Protein AF-A0A7M5XHJ9-F1 (afdb_monomer)

Nearest PDB structures (foldseek):
  8tvd-assembly1_C  TM=7.603E-01  e=2.828E+00  Borreliella burgdorferi B31
  4xh5-assembly1_A-2  TM=5.092E-01  e=8.660E-01  Salmonella enterica subsp. enterica serovar Typhimurium str. LT2
  4v6g-assembly1_BQ  TM=5.232E-01  e=3.001E+00  Thermus thermophilus HB8
  7azo-assembly1_L18A  TM=5.087E-01  e=6.476E+00  Thermus thermophilus HB8
  5nxh-assembly1_C  TM=1.723E-01  e=9.188E-01  Tequatrovirus T4

Radius of gyration: 25.23 Å; Cα contacts (8 Å, |Δi|>4): 234; chains: 1; bounding box: 56×60×57 Å

pLDDT: mean 70.82, std 18.82, range [30.27, 93.88]

Solvent-accessible surface area (backbone atoms only — not comparable to full-atom values): 14117 Å² total; per-residue (Å²): 133,86,64,73,39,32,60,47,71,91,51,86,55,37,67,86,51,88,83,60,53,73,41,64,56,60,55,84,93,41,56,66,48,29,49,57,37,46,55,52,51,45,61,92,51,84,85,45,73,72,54,49,54,25,56,77,70,51,69,37,29,41,41,48,80,20,42,57,74,88,41,38,46,81,51,100,88,49,69,44,72,39,87,77,54,52,65,72,39,88,62,70,78,79,81,79,66,76,87,67,80,78,77,92,70,78,91,70,89,78,78,90,82,84,88,86,81,96,68,90,76,76,80,76,82,74,80,76,82,71,48,54,69,56,45,51,60,53,48,68,72,59,60,57,94,61,50,48,77,48,82,51,101,62,34,38,38,42,35,32,47,39,89,88,75,74,40,68,41,36,36,41,37,34,35,69,82,66,51,75,45,79,46,78,47,92,69,90,57,96,57,96,60,80,71,91,81,61,56,66,71,57,44,69,70,41,49,88,81,53,69,60,54,86,74,87,82,130

Structure (mmCIF, N/CA/C/O backbone):
data_AF-A0A7M5XHJ9-F1
#
_entry.id   AF-A0A7M5XHJ9-F1
#
loop_
_atom_site.group_PDB
_atom_site.id
_atom_site.type_symbol
_atom_site.label_atom_id
_atom_site.label_alt_id
_atom_site.label_comp_id
_atom_site.label_asym_id
_atom_site.label_entity_id
_atom_site.label_seq_id
_atom_site.pdbx_PDB_ins_code
_atom_site.Cartn_x
_atom_site.Cartn_y
_atom_site.Cartn_z
_atom_site.occupancy
_atom_site.B_iso_or_equiv
_atom_site.auth_seq_id
_atom_site.auth_comp_id
_atom_site.auth_asym_id
_atom_site.auth_atom_id
_atom_site.pdbx_PDB_model_num
ATOM 1 N N . MET A 1 1 ? 10.692 -1.955 11.919 1.00 37.06 1 MET A N 1
ATOM 2 C CA . MET A 1 1 ? 11.524 -2.272 10.734 1.00 37.06 1 MET A CA 1
ATOM 3 C C . MET A 1 1 ? 10.609 -2.402 9.525 1.00 37.06 1 MET A C 1
ATOM 5 O O . MET A 1 1 ? 9.779 -3.304 9.554 1.00 37.06 1 MET A O 1
ATOM 9 N N . PRO A 1 2 ? 10.650 -1.526 8.505 1.00 48.50 2 PRO A N 1
ATOM 10 C CA . PRO A 1 2 ? 9.813 -1.752 7.341 1.00 48.50 2 PRO A CA 1
ATOM 11 C C . PRO A 1 2 ? 10.515 -2.808 6.487 1.00 48.50 2 PRO A C 1
ATOM 13 O O . PRO A 1 2 ? 11.644 -2.601 6.043 1.00 48.50 2 PRO A O 1
ATOM 16 N N . GLY A 1 3 ? 9.866 -3.958 6.314 1.00 54.81 3 GLY A N 1
ATOM 17 C CA . GLY A 1 3 ? 10.292 -4.957 5.342 1.00 54.81 3 GLY A CA 1
ATOM 18 C C . GLY A 1 3 ? 10.338 -4.378 3.924 1.00 54.81 3 GLY A C 1
ATOM 19 O O . GLY A 1 3 ? 10.065 -3.199 3.685 1.00 54.81 3 GLY A O 1
ATOM 20 N N . GLU A 1 4 ? 10.704 -5.211 2.957 1.00 73.94 4 GLU A N 1
ATOM 21 C CA . GLU A 1 4 ? 10.653 -4.823 1.549 1.00 73.94 4 GLU A CA 1
ATOM 22 C C . GLU A 1 4 ? 9.194 -4.560 1.136 1.00 73.94 4 GLU A C 1
ATOM 24 O O . GLU A 1 4 ? 8.413 -5.478 0.887 1.00 73.94 4 GLU A 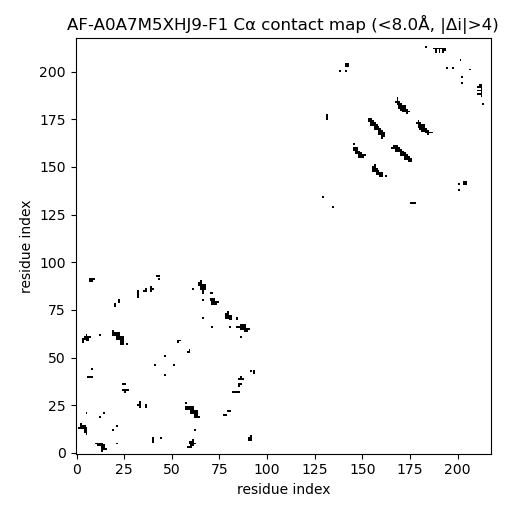O 1
ATOM 29 N N . ASN A 1 5 ? 8.806 -3.286 1.151 1.00 87.25 5 ASN A N 1
ATOM 30 C CA . ASN A 1 5 ? 7.460 -2.828 0.830 1.00 87.25 5 ASN A CA 1
ATOM 31 C C . ASN A 1 5 ? 7.311 -2.563 -0.669 1.00 87.25 5 ASN A C 1
ATOM 33 O O . ASN A 1 5 ? 8.296 -2.322 -1.373 1.00 87.25 5 ASN A O 1
ATOM 37 N N . CYS A 1 6 ? 6.062 -2.539 -1.135 1.00 90.06 6 CYS A N 1
ATOM 38 C CA . CYS A 1 6 ? 5.736 -2.050 -2.466 1.00 90.06 6 CYS A CA 1
ATOM 39 C C . CYS A 1 6 ? 6.258 -0.613 -2.649 1.00 90.06 6 CYS A C 1
ATOM 41 O O . CYS A 1 6 ? 6.076 0.253 -1.795 1.00 90.06 6 CYS A O 1
ATOM 43 N N . ALA A 1 7 ? 6.910 -0.360 -3.779 1.00 89.44 7 ALA A N 1
ATOM 44 C CA . ALA A 1 7 ? 7.551 0.905 -4.089 1.00 89.44 7 ALA A CA 1
ATOM 45 C C . ALA A 1 7 ? 6.572 1.972 -4.592 1.00 89.44 7 ALA A C 1
ATOM 47 O O . ALA A 1 7 ? 6.955 3.141 -4.615 1.00 89.44 7 ALA A O 1
ATOM 48 N N . ILE A 1 8 ? 5.341 1.605 -4.965 1.00 88.38 8 ILE A N 1
ATOM 49 C CA . ILE A 1 8 ? 4.306 2.554 -5.391 1.00 88.38 8 ILE A CA 1
ATOM 50 C C . ILE A 1 8 ? 3.882 3.426 -4.206 1.00 88.38 8 ILE A C 1
ATOM 52 O O . ILE A 1 8 ? 3.555 2.926 -3.129 1.00 88.38 8 ILE A O 1
ATOM 56 N N . VAL A 1 9 ? 3.897 4.746 -4.403 1.00 83.88 9 VAL A N 1
ATOM 57 C CA . VAL A 1 9 ? 3.510 5.719 -3.372 1.00 83.88 9 VAL A CA 1
ATOM 58 C C . VAL A 1 9 ? 2.059 5.476 -2.947 1.00 83.88 9 VAL A C 1
ATOM 60 O O . VAL A 1 9 ? 1.177 5.318 -3.786 1.00 83.88 9 VAL A O 1
ATOM 63 N N . GLY A 1 10 ? 1.818 5.426 -1.635 1.00 83.56 10 GLY A N 1
ATOM 64 C CA . GLY A 1 10 ? 0.494 5.157 -1.065 1.00 83.56 10 GLY A CA 1
ATOM 65 C C . GLY A 1 10 ? 0.093 3.677 -1.030 1.00 83.56 10 GLY A C 1
ATOM 66 O O . GLY A 1 10 ? -0.974 3.353 -0.512 1.00 83.56 10 GLY A O 1
ATOM 67 N N . CYS A 1 11 ? 0.930 2.759 -1.526 1.00 86.62 11 CYS A N 1
ATOM 68 C CA . CYS A 1 11 ? 0.672 1.328 -1.406 1.00 86.62 11 CYS A CA 1
ATOM 69 C C . CYS A 1 11 ? 1.157 0.790 -0.049 1.00 86.62 11 CYS A C 1
ATOM 71 O O . CYS A 1 11 ? 2.338 0.864 0.278 1.00 86.62 11 CYS A O 1
ATOM 73 N N . GLY A 1 12 ? 0.238 0.223 0.739 1.00 84.75 12 GLY A N 1
ATOM 74 C CA . GLY A 1 12 ? 0.517 -0.337 2.070 1.00 84.75 12 GLY A CA 1
ATOM 75 C C . GLY A 1 12 ? 0.962 -1.804 2.085 1.00 84.75 12 GLY A C 1
ATOM 76 O O . GLY A 1 12 ? 1.056 -2.392 3.160 1.00 84.75 12 GLY A O 1
ATOM 77 N N . ILE A 1 13 ? 1.191 -2.416 0.918 1.00 87.25 13 ILE A N 1
ATOM 78 C CA . ILE A 1 13 ? 1.546 -3.837 0.827 1.00 87.25 13 ILE A CA 1
ATOM 79 C C . ILE A 1 13 ? 3.018 -4.029 1.191 1.00 87.25 13 ILE A C 1
ATOM 81 O O . ILE A 1 13 ? 3.912 -3.406 0.609 1.00 87.25 13 ILE A O 1
ATOM 85 N N . CYS A 1 14 ? 3.262 -4.933 2.136 1.00 83.88 14 CYS A N 1
ATOM 86 C CA . CYS A 1 14 ? 4.589 -5.333 2.581 1.00 83.88 14 CYS A CA 1
ATOM 87 C C . CYS A 1 14 ? 4.814 -6.833 2.384 1.00 83.88 14 CYS A C 1
ATOM 89 O O . CYS A 1 14 ? 3.863 -7.612 2.339 1.00 83.88 14 CYS A O 1
ATOM 91 N N . ARG A 1 15 ? 6.083 -7.251 2.318 1.00 76.56 15 ARG A N 1
ATOM 92 C CA . ARG A 1 15 ? 6.472 -8.660 2.132 1.00 76.56 15 ARG A CA 1
ATOM 93 C C . ARG A 1 15 ? 5.930 -9.620 3.193 1.00 76.56 15 ARG A C 1
ATOM 95 O O . ARG A 1 15 ? 5.766 -10.796 2.903 1.00 76.56 15 ARG A O 1
ATOM 102 N N . ASN A 1 16 ? 5.611 -9.120 4.387 1.00 71.56 16 ASN A N 1
ATOM 103 C CA . ASN A 1 16 ? 5.080 -9.933 5.485 1.00 71.56 16 ASN A CA 1
ATOM 104 C C . ASN A 1 16 ? 3.571 -10.206 5.350 1.00 71.56 16 ASN A C 1
ATOM 106 O O . ASN A 1 16 ? 3.035 -11.074 6.034 1.00 71.56 16 ASN A O 1
ATOM 110 N N . GLN A 1 17 ? 2.866 -9.471 4.486 1.00 66.94 17 GLN A N 1
ATOM 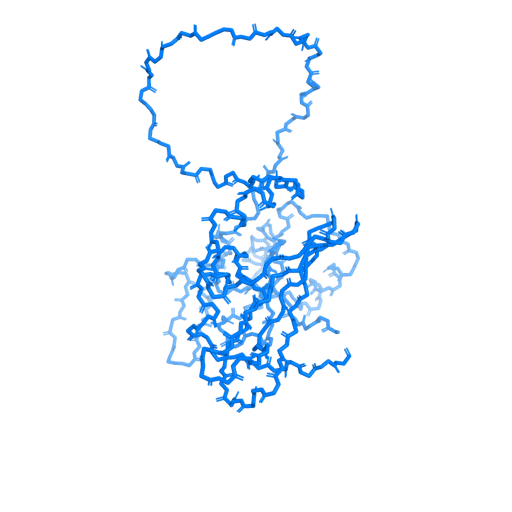111 C 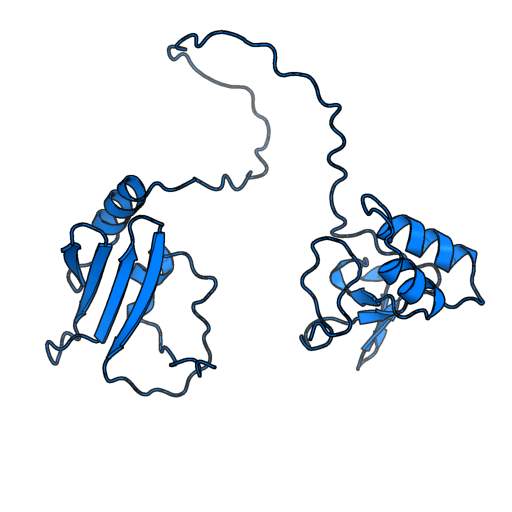CA . GLN A 1 17 ? 1.465 -9.734 4.182 1.00 66.94 17 GLN A CA 1
ATOM 112 C C . GLN A 1 17 ? 1.409 -10.790 3.069 1.00 66.94 17 GLN A C 1
ATOM 114 O O . GLN A 1 17 ? 1.462 -10.446 1.891 1.00 66.94 17 GLN A O 1
ATOM 119 N N . ASN A 1 18 ? 1.278 -12.073 3.440 1.00 64.44 18 ASN A N 1
ATOM 120 C CA . ASN A 1 18 ? 1.247 -13.264 2.558 1.00 64.44 18 ASN A CA 1
ATOM 121 C C . ASN A 1 18 ? 0.101 -13.306 1.514 1.00 64.44 18 ASN A C 1
ATOM 123 O O . ASN A 1 18 ? -0.252 -14.371 1.016 1.00 64.44 18 ASN A O 1
ATOM 127 N N . LYS A 1 19 ? -0.526 -12.173 1.187 1.00 79.88 19 LYS A N 1
ATOM 128 C CA . LYS A 1 19 ? -1.696 -12.099 0.304 1.00 79.88 19 LYS A CA 1
ATOM 129 C C . LYS A 1 19 ? -1.356 -11.754 -1.147 1.00 79.88 19 LYS A C 1
ATOM 131 O O . LYS A 1 19 ? -2.120 -12.121 -2.031 1.00 79.88 19 LYS A O 1
ATOM 136 N N . TYR A 1 20 ? -0.257 -11.045 -1.399 1.00 86.56 20 TYR A N 1
ATOM 137 C CA . TYR A 1 20 ? 0.074 -10.546 -2.737 1.00 86.56 20 TYR A CA 1
ATOM 138 C C . TYR A 1 20 ? 1.510 -10.880 -3.120 1.00 86.56 20 TYR A C 1
ATOM 140 O O . TYR A 1 20 ? 2.421 -10.757 -2.298 1.00 86.56 20 TYR A O 1
ATOM 148 N N . GLY A 1 21 ? 1.721 -11.231 -4.390 1.00 88.56 21 GLY A N 1
ATOM 149 C CA . GLY A 1 21 ? 3.068 -11.341 -4.943 1.00 88.56 21 GLY A CA 1
ATOM 150 C C . GLY A 1 21 ? 3.779 -9.986 -4.938 1.00 88.56 21 GLY A C 1
ATOM 151 O O . GLY A 1 21 ? 3.177 -8.967 -5.276 1.00 88.56 21 GLY A O 1
ATOM 152 N N . LEU A 1 22 ? 5.058 -9.966 -4.557 1.00 91.19 22 LEU A N 1
ATOM 153 C CA . LEU A 1 22 ? 5.951 -8.815 -4.707 1.00 91.19 22 LEU A CA 1
ATOM 154 C C . LEU A 1 22 ? 6.986 -9.129 -5.779 1.00 91.19 22 LEU A C 1
ATOM 156 O O . LEU A 1 22 ? 7.745 -10.091 -5.668 1.00 91.19 22 LEU A O 1
ATOM 160 N N . PHE A 1 23 ? 7.014 -8.299 -6.812 1.00 91.69 23 PHE A N 1
ATOM 161 C CA . PHE A 1 23 ? 7.855 -8.482 -7.982 1.00 91.69 23 PHE A CA 1
ATOM 162 C C . PHE A 1 23 ? 8.997 -7.482 -7.965 1.00 91.69 23 PHE A C 1
ATOM 164 O O . PHE A 1 23 ? 8.795 -6.292 -7.723 1.00 91.69 23 PHE A O 1
ATOM 171 N N . LYS A 1 24 ? 10.209 -7.981 -8.186 1.00 92.31 24 LYS A N 1
ATOM 172 C CA . LYS A 1 24 ? 11.419 -7.164 -8.216 1.00 92.31 24 LYS A CA 1
ATOM 173 C C . LYS A 1 24 ? 11.441 -6.322 -9.492 1.00 92.31 24 LYS A C 1
ATOM 175 O O . LYS A 1 24 ? 10.900 -6.733 -10.515 1.00 92.31 24 LYS A O 1
ATOM 180 N N . ILE A 1 25 ? 12.105 -5.174 -9.431 1.00 92.69 25 ILE A N 1
ATOM 181 C CA . ILE A 1 25 ? 12.442 -4.366 -10.606 1.00 92.69 25 ILE A CA 1
ATOM 182 C C . ILE A 1 25 ? 13.075 -5.226 -11.720 1.00 92.69 25 ILE A C 1
ATOM 184 O O . ILE A 1 25 ? 13.886 -6.105 -11.398 1.00 92.69 25 ILE A O 1
ATOM 188 N N . PRO A 1 26 ? 12.751 -4.971 -13.006 1.00 93.88 26 PRO A N 1
ATOM 189 C CA . PRO A 1 26 ? 13.336 -5.699 -14.124 1.00 93.88 26 PRO A CA 1
ATOM 190 C C . PRO A 1 26 ? 14.874 -5.722 -14.105 1.00 93.88 26 PRO A C 1
ATOM 192 O O . PRO A 1 26 ? 15.513 -4.777 -13.609 1.00 93.88 26 PRO A O 1
ATOM 195 N N . PRO A 1 27 ? 15.487 -6.802 -14.624 1.00 91.19 27 PRO A N 1
ATOM 196 C CA . PRO A 1 27 ? 16.931 -6.986 -14.591 1.00 91.19 27 PRO A CA 1
ATOM 197 C C . PRO A 1 27 ?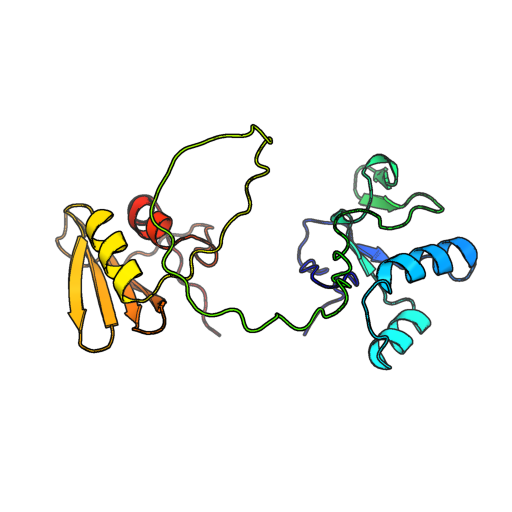 17.655 -5.930 -15.433 1.00 91.19 27 PRO A C 1
ATOM 199 O O . PRO A 1 27 ? 17.105 -5.378 -16.383 1.00 91.19 27 PRO A O 1
ATOM 202 N N . LEU A 1 28 ? 18.926 -5.680 -15.109 1.00 90.19 28 LEU A N 1
ATOM 203 C CA . LEU A 1 28 ? 19.778 -4.743 -15.854 1.00 90.19 28 LEU A CA 1
ATOM 204 C C . LEU A 1 28 ? 20.023 -5.177 -17.310 1.00 90.19 28 LEU A C 1
ATOM 206 O O . LEU A 1 28 ? 20.322 -4.335 -18.147 1.00 90.19 28 LEU A O 1
ATOM 210 N N . THR A 1 29 ? 19.849 -6.464 -17.621 1.00 92.25 29 THR A N 1
ATOM 211 C CA . THR A 1 29 ? 19.965 -7.014 -18.981 1.00 92.25 29 THR A CA 1
ATOM 212 C C . THR A 1 29 ? 18.862 -6.539 -19.929 1.00 92.25 29 THR A C 1
ATOM 214 O O . THR A 1 29 ? 19.027 -6.650 -21.138 1.00 92.25 29 THR A O 1
ATOM 217 N N . LYS A 1 30 ? 17.748 -6.008 -19.402 1.00 91.56 30 LYS A N 1
ATOM 218 C CA . LYS A 1 30 ? 16.616 -5.479 -20.179 1.00 91.56 30 LYS A CA 1
ATOM 219 C C . LYS A 1 30 ? 16.394 -4.000 -19.842 1.00 91.56 30 LYS A C 1
ATOM 221 O O . LYS A 1 30 ? 15.495 -3.675 -19.059 1.00 91.56 30 LYS A O 1
ATOM 226 N N . PRO A 1 31 ? 17.235 -3.095 -20.378 1.00 91.62 31 PRO A N 1
ATOM 227 C CA . PRO A 1 31 ? 17.245 -1.691 -19.979 1.00 91.62 31 PRO A CA 1
ATOM 228 C C . PRO A 1 31 ? 15.937 -0.971 -20.318 1.00 91.62 31 PRO A C 1
ATOM 230 O O . PRO A 1 31 ? 15.455 -0.211 -19.485 1.00 91.62 31 PRO A O 1
ATOM 233 N N . GLU A 1 32 ? 15.320 -1.252 -21.469 1.00 93.44 32 GLU A N 1
ATOM 234 C CA . GLU A 1 32 ? 14.055 -0.621 -21.877 1.00 93.44 32 GLU A CA 1
ATOM 235 C C . GLU A 1 32 ? 12.905 -0.975 -20.930 1.00 93.44 32 GLU A C 1
ATOM 237 O O . GLU A 1 32 ? 12.238 -0.089 -20.392 1.00 93.44 32 GLU A O 1
ATOM 242 N N . TRP A 1 33 ? 12.728 -2.266 -20.629 1.00 93.12 33 TRP A N 1
ATOM 243 C CA . TRP A 1 33 ? 11.733 -2.715 -19.654 1.00 93.12 33 TRP A CA 1
ATOM 244 C C . TRP A 1 33 ? 11.956 -2.059 -18.289 1.00 93.12 33 TRP A C 1
ATOM 246 O O . TRP A 1 33 ? 11.024 -1.547 -17.662 1.00 93.12 33 TRP A O 1
ATOM 256 N N . ARG A 1 34 ? 13.212 -2.017 -17.836 1.00 93.56 34 ARG A N 1
ATOM 257 C CA . ARG A 1 34 ? 13.582 -1.408 -16.560 1.00 93.56 34 ARG A CA 1
ATOM 258 C C . ARG A 1 34 ? 13.306 0.096 -16.529 1.00 93.56 34 ARG A C 1
ATOM 260 O O . ARG A 1 34 ? 12.796 0.585 -15.522 1.00 93.56 34 ARG A O 1
ATOM 267 N N . GLN A 1 35 ? 13.622 0.819 -17.599 1.00 92.44 35 GLN A N 1
ATOM 268 C CA . GLN A 1 35 ? 13.366 2.255 -17.717 1.00 92.44 35 GLN A CA 1
ATOM 269 C C . GLN A 1 35 ? 11.866 2.550 -17.716 1.00 92.44 35 GLN A C 1
ATOM 271 O O . GLN A 1 35 ? 11.419 3.379 -16.927 1.00 92.44 35 GLN A O 1
ATOM 276 N N . ASN A 1 36 ? 11.077 1.818 -18.506 1.00 92.75 36 ASN A N 1
ATOM 277 C CA . ASN A 1 36 ? 9.621 1.968 -18.550 1.00 92.75 36 ASN A CA 1
ATOM 278 C C . ASN A 1 36 ? 8.975 1.663 -17.194 1.00 92.75 36 ASN A C 1
ATOM 280 O O . ASN A 1 36 ? 8.106 2.399 -16.725 1.00 92.75 36 ASN A O 1
ATOM 284 N N . PHE A 1 37 ? 9.444 0.615 -16.519 1.00 93.12 37 PHE A N 1
ATOM 285 C CA . PHE A 1 37 ? 9.015 0.273 -15.168 1.00 93.12 37 PHE A CA 1
ATOM 286 C C . PHE A 1 37 ? 9.334 1.390 -14.161 1.00 93.12 37 PHE A C 1
ATOM 288 O O . PHE A 1 37 ? 8.462 1.806 -13.396 1.00 93.12 37 PHE A O 1
ATOM 295 N N . LEU A 1 38 ? 10.564 1.917 -14.174 1.00 91.44 38 LEU A N 1
ATOM 296 C CA . LEU A 1 38 ? 10.964 3.028 -13.308 1.00 91.44 38 LEU A CA 1
ATOM 297 C C . LEU A 1 38 ? 10.168 4.296 -13.612 1.00 91.44 38 LEU A C 1
ATOM 299 O O . LEU A 1 38 ? 9.715 4.947 -12.676 1.00 91.44 38 LEU A O 1
ATOM 303 N N . ALA A 1 39 ? 9.925 4.608 -14.885 1.00 90.06 39 ALA A N 1
ATOM 304 C CA . ALA A 1 39 ? 9.118 5.753 -15.283 1.00 90.06 39 ALA A CA 1
ATOM 305 C C . ALA A 1 39 ? 7.722 5.706 -14.646 1.00 90.06 39 ALA A C 1
ATOM 307 O O . ALA A 1 39 ? 7.241 6.733 -14.180 1.00 90.06 39 ALA A O 1
ATOM 308 N N . GLN A 1 40 ? 7.092 4.529 -14.538 1.00 89.06 40 GLN A N 1
ATOM 309 C CA . GLN A 1 40 ? 5.797 4.397 -13.855 1.00 89.06 40 GLN A CA 1
ATOM 310 C C . GLN A 1 40 ? 5.893 4.575 -12.336 1.00 89.06 40 GLN A C 1
ATOM 312 O O . GLN A 1 40 ? 5.031 5.215 -11.741 1.00 89.06 40 GLN A O 1
ATOM 317 N N . ILE A 1 41 ? 6.933 4.042 -11.692 1.00 87.75 41 ILE A N 1
ATOM 318 C CA . ILE A 1 41 ? 7.094 4.142 -10.228 1.00 87.75 41 ILE A CA 1
ATOM 319 C C . ILE A 1 41 ? 7.463 5.558 -9.791 1.00 87.75 41 ILE A C 1
ATOM 321 O O . ILE A 1 41 ? 7.080 5.999 -8.707 1.00 87.75 41 ILE A O 1
ATOM 325 N N . LEU A 1 42 ? 8.241 6.253 -10.616 1.00 86.06 42 LEU A N 1
ATOM 326 C CA . LEU A 1 42 ? 8.741 7.593 -10.335 1.00 86.06 42 LEU A CA 1
ATOM 327 C C . LEU A 1 42 ? 7.708 8.685 -10.617 1.00 86.06 42 LEU A C 1
ATOM 329 O O . LEU A 1 42 ? 7.892 9.819 -10.176 1.00 86.06 42 LEU A O 1
ATOM 333 N N . LYS A 1 43 ? 6.596 8.362 -11.290 1.00 81.56 43 LYS A N 1
ATOM 334 C CA . LYS A 1 43 ? 5.486 9.297 -11.496 1.00 81.56 43 LYS A CA 1
ATOM 335 C C . LYS A 1 43 ? 4.995 9.850 -10.154 1.00 81.56 43 LYS A C 1
ATOM 337 O O . LYS A 1 43 ? 4.385 9.144 -9.358 1.00 81.56 43 LYS A O 1
ATOM 342 N N . GLY A 1 44 ? 5.249 11.140 -9.926 1.00 67.38 44 GLY A N 1
ATOM 343 C CA . GLY A 1 44 ? 4.798 11.863 -8.734 1.00 67.38 44 GLY A CA 1
ATOM 344 C C . GLY A 1 44 ? 5.640 11.610 -7.479 1.00 67.38 44 GLY A C 1
ATOM 345 O O . GLY A 1 44 ? 5.213 11.978 -6.387 1.00 67.38 44 GLY A O 1
ATOM 346 N N . ARG A 1 45 ? 6.825 10.996 -7.610 1.00 79.75 45 ARG A N 1
ATOM 347 C CA . ARG A 1 45 ? 7.779 10.796 -6.510 1.00 79.75 45 ARG A CA 1
ATOM 348 C C . ARG A 1 45 ? 9.019 11.667 -6.708 1.00 79.75 45 ARG A C 1
ATOM 350 O O . ARG A 1 45 ? 9.637 11.647 -7.766 1.00 79.75 45 ARG A O 1
ATOM 357 N N . ILE A 1 46 ? 9.442 12.337 -5.638 1.00 79.50 46 ILE A N 1
ATOM 358 C CA . ILE A 1 46 ? 10.792 12.899 -5.528 1.00 79.50 46 ILE A CA 1
ATOM 359 C C . ILE A 1 46 ? 11.750 11.747 -5.200 1.00 79.50 46 ILE A C 1
ATOM 361 O O . ILE A 1 46 ? 11.523 11.009 -4.239 1.00 79.50 46 ILE A O 1
ATOM 365 N N . VAL A 1 47 ? 12.785 11.560 -6.020 1.00 82.50 47 VAL A N 1
ATOM 366 C CA . VAL A 1 47 ? 13.810 10.532 -5.791 1.00 82.50 47 VAL A CA 1
ATOM 367 C C . VAL A 1 47 ? 14.756 11.019 -4.702 1.00 82.50 47 VAL A C 1
ATOM 369 O O . VAL A 1 47 ? 15.482 11.986 -4.903 1.00 82.50 47 VAL A O 1
ATOM 372 N N . ASP A 1 48 ? 14.744 10.353 -3.550 1.00 84.44 48 ASP A N 1
ATOM 373 C CA . ASP A 1 48 ? 15.713 10.576 -2.483 1.00 84.44 48 ASP A CA 1
ATOM 374 C C . ASP A 1 48 ? 16.934 9.653 -2.641 1.00 84.44 48 ASP A C 1
ATOM 376 O O . ASP A 1 48 ? 16.899 8.620 -3.318 1.00 84.44 48 ASP A O 1
ATOM 380 N N . GLU A 1 49 ? 18.037 10.003 -1.976 1.00 86.69 49 GLU A N 1
ATOM 381 C CA . GLU A 1 49 ? 19.290 9.237 -2.032 1.00 86.69 49 GLU A CA 1
ATOM 382 C C . GLU A 1 49 ? 19.090 7.778 -1.576 1.00 86.69 49 GLU A C 1
ATOM 384 O O . GLU A 1 49 ? 19.674 6.838 -2.121 1.00 86.69 49 GLU A O 1
ATOM 389 N N . LYS A 1 50 ? 18.196 7.561 -0.601 1.00 84.81 50 LYS A N 1
ATOM 390 C CA . LYS A 1 50 ? 17.852 6.222 -0.106 1.00 84.81 50 LYS A CA 1
ATOM 391 C C . LYS A 1 50 ? 17.139 5.392 -1.170 1.00 84.81 50 LYS A C 1
ATOM 393 O O . LYS A 1 50 ? 17.413 4.194 -1.272 1.00 84.81 50 LYS A O 1
ATOM 398 N N . PHE A 1 51 ? 16.227 5.978 -1.946 1.00 86.38 51 PHE A N 1
ATOM 399 C CA . PHE A 1 51 ? 15.568 5.272 -3.039 1.00 86.38 51 PHE A CA 1
ATOM 400 C C . PHE A 1 51 ? 16.506 5.062 -4.229 1.00 86.38 51 PHE A C 1
ATOM 402 O O . PHE A 1 51 ? 16.468 3.974 -4.801 1.00 86.38 51 PHE A O 1
ATOM 409 N N . SER A 1 52 ? 17.416 5.998 -4.530 1.00 87.88 52 SER A N 1
ATOM 410 C CA . SER A 1 52 ? 18.466 5.786 -5.546 1.00 87.88 52 SER A CA 1
ATOM 411 C C . SER A 1 52 ? 19.300 4.542 -5.237 1.00 87.88 52 SER A C 1
ATOM 413 O O . SER A 1 52 ? 19.364 3.618 -6.048 1.00 87.88 52 SER A O 1
ATOM 415 N N . LYS A 1 53 ? 19.791 4.416 -3.995 1.00 89.50 53 LYS A N 1
ATOM 416 C CA . LYS A 1 53 ? 20.530 3.224 -3.536 1.00 89.50 53 LYS A CA 1
ATOM 417 C C . LYS A 1 53 ? 19.714 1.933 -3.664 1.00 89.50 53 LYS A C 1
ATOM 419 O O . LYS A 1 53 ? 20.263 0.857 -3.920 1.00 89.50 53 LYS A O 1
ATOM 424 N N . LYS A 1 54 ? 18.386 1.996 -3.504 1.00 88.00 54 LYS A N 1
ATOM 425 C CA . LYS A 1 54 ? 17.500 0.838 -3.731 1.00 88.00 54 LYS A CA 1
ATOM 426 C C . LYS A 1 54 ? 17.373 0.489 -5.209 1.00 88.00 54 LYS A C 1
ATOM 428 O O . LYS A 1 54 ? 17.349 -0.697 -5.529 1.00 88.00 54 LYS A O 1
ATOM 433 N N . ILE A 1 55 ? 17.299 1.480 -6.096 1.00 89.31 55 ILE A N 1
ATOM 434 C CA . ILE A 1 55 ? 17.287 1.258 -7.546 1.00 89.31 55 ILE A CA 1
ATOM 435 C C . ILE A 1 55 ? 18.604 0.601 -7.966 1.00 89.31 55 ILE A C 1
ATOM 437 O O . ILE A 1 55 ? 18.574 -0.451 -8.605 1.00 89.31 55 ILE A O 1
ATOM 441 N N . GLU A 1 56 ? 19.740 1.155 -7.544 1.00 88.94 56 GLU A N 1
ATOM 442 C CA . GLU A 1 56 ? 21.084 0.640 -7.842 1.00 88.94 56 GLU A CA 1
ATOM 443 C C . GLU A 1 56 ? 21.262 -0.801 -7.347 1.00 88.94 56 GLU A C 1
ATOM 445 O O . GLU A 1 56 ? 21.613 -1.692 -8.117 1.00 88.94 56 GLU A O 1
ATOM 450 N N . SER A 1 57 ? 20.886 -1.083 -6.095 1.00 88.94 57 SER A N 1
ATOM 451 C CA . SER A 1 57 ? 20.912 -2.447 -5.538 1.00 88.94 57 SER A CA 1
ATOM 452 C C . SER A 1 57 ? 19.797 -3.368 -6.062 1.00 88.94 57 SER A C 1
ATOM 454 O O . SER A 1 57 ? 19.686 -4.524 -5.644 1.00 88.94 57 SER A O 1
ATOM 456 N N . SER A 1 58 ? 18.949 -2.878 -6.973 1.00 88.62 58 SER A N 1
ATOM 457 C CA . SER A 1 58 ? 17.758 -3.555 -7.496 1.00 88.62 58 SER A CA 1
ATOM 458 C C . SER A 1 58 ? 16.795 -4.063 -6.412 1.00 88.62 58 SER A C 1
ATOM 460 O O . SER A 1 58 ? 16.037 -4.998 -6.640 1.00 88.62 58 SER A O 1
ATOM 462 N N . LYS A 1 59 ? 16.774 -3.447 -5.228 1.00 88.75 59 LYS A N 1
ATOM 463 C CA . LYS A 1 59 ? 15.879 -3.781 -4.103 1.00 88.75 59 LYS A CA 1
ATOM 464 C C . LYS A 1 59 ? 14.582 -2.966 -4.146 1.00 88.75 59 LYS A C 1
ATOM 466 O O . LYS A 1 59 ? 14.100 -2.465 -3.129 1.00 88.75 59 LYS A O 1
ATOM 471 N N . VAL A 1 60 ? 14.038 -2.793 -5.347 1.00 90.44 60 VAL A N 1
ATOM 472 C CA . VAL A 1 60 ? 12.749 -2.139 -5.591 1.00 90.44 60 VAL A CA 1
ATOM 473 C C . VAL A 1 60 ? 11.740 -3.223 -5.931 1.00 90.44 60 VAL A C 1
ATOM 475 O O . VAL A 1 60 ? 11.995 -4.046 -6.808 1.00 90.44 60 VAL A O 1
ATOM 478 N N . TRP A 1 61 ? 10.610 -3.215 -5.230 1.00 91.38 61 TRP A N 1
ATOM 479 C CA . TRP A 1 61 ? 9.572 -4.233 -5.347 1.00 91.38 61 TRP A CA 1
ATOM 480 C C . TRP A 1 61 ? 8.228 -3.579 -5.634 1.00 91.38 61 TRP A C 1
ATOM 482 O O . TRP A 1 61 ? 7.920 -2.544 -5.055 1.00 91.38 61 TRP A O 1
ATOM 492 N N . VAL A 1 62 ? 7.407 -4.172 -6.492 1.00 92.12 62 VAL A N 1
ATOM 493 C CA . VAL A 1 62 ? 6.034 -3.729 -6.759 1.00 92.12 62 VAL A CA 1
ATOM 494 C C . VAL A 1 62 ? 5.098 -4.912 -6.592 1.00 92.12 62 VAL A C 1
ATOM 496 O O . VAL A 1 62 ? 5.392 -6.014 -7.044 1.00 92.12 62 VAL A O 1
ATOM 499 N N . CYS A 1 63 ? 3.987 -4.700 -5.892 1.00 92.25 63 CYS A N 1
ATOM 500 C CA . CYS A 1 63 ? 3.030 -5.766 -5.647 1.00 92.25 63 CYS A CA 1
ATOM 501 C C . CYS A 1 63 ? 2.119 -6.035 -6.852 1.00 92.25 63 CYS A C 1
ATOM 503 O O . CYS A 1 63 ? 1.863 -5.158 -7.679 1.00 92.25 63 CYS A O 1
ATOM 505 N N . GLU A 1 64 ? 1.569 -7.243 -6.879 1.00 92.25 64 GLU A N 1
ATOM 506 C CA . GLU A 1 64 ? 0.645 -7.760 -7.888 1.00 92.25 64 GLU A CA 1
ATOM 507 C C . GLU A 1 64 ? -0.522 -6.823 -8.223 1.00 92.25 64 GLU A C 1
ATOM 509 O O . GLU A 1 64 ? -0.907 -6.717 -9.379 1.00 92.25 64 GLU A O 1
ATOM 514 N N . LYS A 1 65 ? -1.043 -6.080 -7.239 1.00 91.81 65 LYS A N 1
ATOM 515 C CA . LYS A 1 65 ? -2.207 -5.189 -7.394 1.00 91.81 65 LYS A CA 1
ATOM 516 C C . LYS A 1 65 ? -2.018 -4.084 -8.452 1.00 91.81 65 LYS A C 1
ATOM 518 O O . LYS A 1 65 ? -2.990 -3.450 -8.864 1.00 91.81 65 LYS A O 1
ATOM 523 N N . HIS A 1 66 ? -0.778 -3.800 -8.839 1.00 92.88 66 HIS A N 1
ATOM 524 C CA . HIS A 1 66 ? -0.465 -2.762 -9.822 1.00 92.88 66 HIS A CA 1
ATOM 525 C C . HIS A 1 66 ? -0.342 -3.283 -11.253 1.00 92.88 66 HIS A C 1
ATOM 527 O O . HIS A 1 66 ? -0.145 -2.485 -12.165 1.00 92.88 66 HIS A O 1
ATOM 533 N N . TYR A 1 67 ? -0.472 -4.590 -11.455 1.00 93.75 67 TYR A N 1
ATOM 534 C CA . TYR A 1 67 ? -0.416 -5.220 -12.764 1.00 93.75 67 TYR A CA 1
ATOM 535 C C . TYR A 1 67 ? -1.803 -5.665 -13.198 1.00 93.75 67 TYR A C 1
ATOM 537 O O . TYR A 1 67 ? -2.592 -6.139 -12.381 1.00 93.75 67 TYR A O 1
ATOM 545 N N . GLU A 1 68 ? -2.067 -5.558 -14.496 1.00 91.88 68 GLU A N 1
ATOM 546 C CA . GLU A 1 68 ? -3.199 -6.252 -15.099 1.00 91.88 68 GLU A CA 1
ATOM 547 C C . GLU A 1 68 ? -3.046 -7.770 -14.909 1.00 91.88 68 GLU A C 1
ATOM 549 O O . GLU A 1 68 ? -1.926 -8.282 -15.037 1.00 91.88 68 GLU A O 1
ATOM 554 N N . PRO A 1 69 ? -4.133 -8.519 -14.649 1.00 88.44 69 PRO A N 1
ATOM 555 C CA . PRO A 1 69 ? -4.071 -9.975 -14.526 1.00 88.44 69 PRO A CA 1
ATOM 556 C C . PRO A 1 69 ? -3.425 -10.644 -15.748 1.00 88.44 69 PRO A C 1
ATOM 558 O O . PRO A 1 69 ? -2.596 -11.542 -15.597 1.00 88.44 69 PRO A O 1
ATOM 561 N N . ASP A 1 70 ? -3.715 -10.145 -16.950 1.00 92.25 70 ASP A N 1
ATOM 562 C CA . ASP A 1 70 ? -3.184 -10.684 -18.208 1.00 92.25 70 ASP A CA 1
ATOM 563 C C . ASP A 1 70 ? -1.691 -10.404 -18.408 1.00 92.25 70 ASP A C 1
ATOM 565 O O . ASP A 1 70 ? -1.023 -11.087 -19.191 1.00 92.25 70 ASP A O 1
ATOM 569 N N . ALA A 1 71 ? -1.136 -9.436 -17.679 1.00 91.12 71 ALA A N 1
ATOM 570 C CA . ALA A 1 71 ? 0.287 -9.117 -17.693 1.00 91.12 71 ALA A CA 1
ATOM 571 C C . ALA A 1 71 ? 1.114 -10.049 -16.783 1.00 91.12 71 ALA A C 1
ATOM 573 O O . ALA A 1 71 ? 2.333 -9.889 -16.685 1.00 91.12 71 ALA A O 1
ATOM 574 N N . LEU A 1 72 ? 0.480 -11.029 -16.124 1.00 93.12 72 LEU A N 1
ATOM 575 C CA . LEU A 1 72 ? 1.125 -11.971 -15.211 1.00 93.12 72 LEU A CA 1
ATOM 576 C C . LEU A 1 72 ? 1.005 -13.418 -15.709 1.00 93.12 72 LEU A C 1
ATOM 578 O O . LEU A 1 72 ? -0.073 -13.908 -16.046 1.00 93.12 72 LEU A O 1
ATOM 582 N N . TYR A 1 73 ? 2.115 -14.149 -15.667 1.00 93.38 73 TYR A N 1
ATOM 583 C CA . TYR A 1 73 ? 2.097 -15.605 -15.697 1.00 93.38 73 TYR A CA 1
ATOM 584 C C . TYR A 1 73 ? 1.573 -16.141 -14.366 1.00 93.38 73 TYR A C 1
ATOM 586 O O . TYR A 1 73 ? 2.090 -15.803 -13.298 1.00 93.38 73 TYR A O 1
ATOM 594 N N . HIS A 1 74 ? 0.562 -17.000 -14.447 1.00 91.56 74 HIS A N 1
ATOM 595 C CA . HIS A 1 74 ? -0.046 -17.667 -13.306 1.00 91.56 74 HIS A CA 1
ATOM 596 C C . HIS A 1 74 ? 0.482 -19.101 -13.225 1.00 91.56 74 HIS A C 1
ATOM 598 O O . HIS A 1 74 ? 0.110 -19.951 -14.028 1.00 91.56 74 HIS A O 1
ATOM 604 N N . TYR A 1 75 ? 1.364 -19.362 -12.261 1.00 88.81 75 TYR A N 1
ATOM 605 C CA . TYR A 1 75 ? 1.813 -20.712 -11.922 1.00 88.81 75 TYR A CA 1
ATOM 606 C C . TYR A 1 75 ? 1.070 -21.204 -10.678 1.00 88.81 75 TYR A C 1
ATOM 608 O O . TYR A 1 75 ? 0.540 -20.403 -9.908 1.00 88.81 75 TYR A O 1
ATOM 616 N N . ALA A 1 76 ? 1.090 -22.516 -10.432 1.00 84.88 76 ALA A N 1
ATOM 617 C CA . ALA A 1 76 ? 0.389 -23.130 -9.300 1.00 84.88 76 ALA A CA 1
ATOM 618 C C . ALA A 1 76 ? 0.762 -22.528 -7.928 1.00 84.88 76 ALA A C 1
ATOM 620 O O . ALA A 1 76 ? -0.073 -22.471 -7.032 1.00 84.88 76 ALA A O 1
ATOM 621 N N . THR A 1 77 ? 2.005 -22.064 -7.760 1.00 82.81 77 THR A N 1
ATOM 622 C CA . THR A 1 77 ? 2.539 -21.589 -6.470 1.00 82.81 77 THR A CA 1
ATOM 623 C C . THR A 1 77 ? 2.901 -20.107 -6.445 1.00 82.81 77 THR A C 1
ATOM 625 O O . THR A 1 77 ? 3.179 -19.562 -5.377 1.00 82.81 77 THR A O 1
ATOM 628 N N . ARG A 1 78 ? 2.948 -19.437 -7.602 1.00 85.56 78 ARG A N 1
ATOM 629 C CA . ARG A 1 78 ? 3.386 -18.040 -7.703 1.00 85.56 78 ARG A CA 1
ATOM 630 C C . ARG A 1 78 ? 2.887 -17.374 -8.971 1.00 85.56 78 ARG A C 1
ATOM 632 O O . ARG A 1 78 ? 2.623 -18.025 -9.977 1.00 85.56 78 ARG A O 1
ATOM 639 N N . LYS A 1 79 ? 2.882 -16.049 -8.946 1.00 91.25 79 LYS A N 1
ATOM 640 C CA . LYS A 1 79 ? 2.697 -15.222 -10.136 1.00 91.25 79 LYS A CA 1
ATOM 641 C C . LYS A 1 79 ? 4.007 -14.548 -10.499 1.00 91.25 79 LYS A C 1
ATOM 643 O O . LYS A 1 79 ? 4.828 -14.288 -9.619 1.00 91.25 79 LYS A O 1
ATOM 648 N N . VAL A 1 80 ? 4.221 -14.308 -11.784 1.00 91.19 80 VAL A N 1
ATOM 649 C CA . VAL A 1 80 ? 5.424 -13.639 -12.290 1.00 91.19 80 VAL A CA 1
ATOM 650 C C . VAL A 1 80 ? 5.010 -12.676 -13.398 1.00 91.19 80 VAL A C 1
ATOM 652 O O . VAL A 1 80 ? 4.243 -13.088 -14.265 1.00 91.19 80 VAL A O 1
ATOM 655 N N . PRO A 1 81 ? 5.494 -11.424 -13.415 1.00 93.31 81 PRO A N 1
ATOM 656 C CA . PRO A 1 81 ? 5.264 -10.528 -14.539 1.00 93.31 81 PRO A CA 1
ATOM 657 C C . PRO A 1 81 ? 5.776 -11.124 -15.845 1.00 93.31 81 PRO A C 1
ATOM 659 O O . PRO A 1 81 ? 6.864 -11.705 -15.882 1.00 93.31 81 PRO A O 1
ATOM 662 N N . LYS A 1 82 ? 4.991 -10.970 -16.911 1.00 93.81 82 LYS A N 1
ATOM 663 C CA . LYS A 1 82 ? 5.470 -11.218 -18.270 1.00 93.81 82 LYS A CA 1
ATOM 664 C C . LYS A 1 82 ? 6.609 -10.252 -18.594 1.00 93.81 82 LYS A C 1
ATOM 666 O O . LYS A 1 82 ? 6.770 -9.218 -17.945 1.00 93.81 82 LYS A O 1
ATOM 671 N N . GLU A 1 83 ? 7.404 -10.601 -19.595 1.00 90.56 83 GLU A N 1
ATOM 672 C CA . GLU A 1 83 ? 8.412 -9.678 -20.109 1.00 90.56 83 GLU A CA 1
ATOM 673 C C . GLU A 1 83 ? 7.722 -8.405 -20.612 1.00 90.56 83 GLU A C 1
ATOM 675 O O . GLU A 1 83 ? 6.593 -8.462 -21.096 1.00 90.56 83 GLU A O 1
ATOM 680 N N . ASP A 1 84 ? 8.353 -7.257 -20.383 1.00 91.25 84 ASP A N 1
ATOM 681 C CA . ASP A 1 84 ? 7.824 -5.920 -20.686 1.00 91.25 84 ASP A CA 1
ATOM 682 C C . ASP A 1 84 ? 6.558 -5.503 -19.914 1.00 91.25 84 ASP A C 1
ATOM 684 O O . ASP A 1 84 ? 6.077 -4.378 -20.059 1.00 91.25 84 ASP A O 1
ATOM 688 N N . ALA A 1 85 ? 6.056 -6.341 -19.000 1.00 93.31 85 ALA A N 1
ATOM 689 C CA . ALA A 1 85 ? 4.950 -5.971 -18.128 1.00 93.31 85 ALA A CA 1
ATOM 690 C C . ALA A 1 85 ? 5.367 -4.850 -17.163 1.00 93.31 85 ALA A C 1
ATOM 692 O O . ALA A 1 85 ? 6.317 -4.982 -16.383 1.00 93.31 85 ALA A O 1
ATOM 693 N N . ILE A 1 86 ? 4.607 -3.758 -17.156 1.00 93.19 86 ILE A N 1
ATOM 694 C CA . ILE A 1 86 ? 4.816 -2.609 -16.270 1.00 93.19 86 ILE A CA 1
ATOM 695 C C . ILE A 1 86 ? 3.586 -2.375 -15.385 1.00 93.19 86 ILE A C 1
ATOM 697 O O . ILE A 1 86 ? 2.471 -2.703 -15.790 1.00 93.19 86 ILE A O 1
ATOM 701 N N . PRO A 1 87 ? 3.759 -1.811 -14.177 1.00 92.19 87 PRO A N 1
ATOM 702 C CA . PRO A 1 87 ? 2.635 -1.473 -13.323 1.00 92.19 87 PRO A CA 1
ATOM 703 C C . PRO A 1 87 ? 1.851 -0.295 -13.910 1.00 92.19 87 PRO A C 1
ATOM 705 O O . PRO A 1 87 ? 2.407 0.781 -14.131 1.00 92.19 87 PRO A O 1
ATOM 708 N N . THR A 1 88 ? 0.559 -0.494 -14.135 1.00 90.44 88 THR A N 1
ATOM 709 C CA . THR A 1 88 ? -0.367 0.495 -14.713 1.00 90.44 88 THR A CA 1
ATOM 710 C C . THR A 1 88 ? -1.573 0.757 -13.815 1.00 90.44 88 THR A C 1
ATOM 712 O O . THR A 1 88 ? -2.154 1.841 -13.858 1.00 90.44 88 THR A O 1
ATOM 715 N N . LEU A 1 89 ? -1.929 -0.204 -12.961 1.00 87.69 89 LEU A N 1
ATOM 716 C CA . LEU A 1 89 ? -3.115 -0.141 -12.119 1.00 87.69 89 LEU A CA 1
ATOM 717 C C . LEU A 1 89 ? -2.843 0.503 -10.762 1.00 87.69 89 LEU A C 1
ATOM 719 O O . LEU A 1 89 ? -1.773 0.353 -10.166 1.00 87.69 89 LEU A O 1
ATOM 723 N N . ASN A 1 90 ? -3.869 1.164 -10.218 1.00 83.75 90 ASN A N 1
ATOM 724 C CA . ASN A 1 90 ? -3.855 1.742 -8.870 1.00 83.75 90 ASN A CA 1
ATOM 725 C C . ASN A 1 90 ? -2.644 2.660 -8.613 1.00 83.75 90 ASN A C 1
ATOM 727 O O . ASN A 1 90 ? -2.131 2.718 -7.492 1.00 83.75 90 ASN A O 1
ATOM 731 N N . LEU A 1 91 ? -2.153 3.326 -9.661 1.00 84.00 91 LEU A N 1
ATOM 732 C CA . LEU A 1 91 ? -1.098 4.321 -9.548 1.00 84.00 91 LEU A CA 1
ATOM 733 C C . LEU A 1 91 ? -1.670 5.587 -8.892 1.00 84.00 91 LEU A C 1
ATOM 735 O O . LEU A 1 91 ? -2.842 5.915 -9.107 1.00 84.00 91 LEU A O 1
ATOM 739 N N . PRO A 1 92 ? -0.877 6.309 -8.087 1.00 75.75 92 PRO A N 1
ATOM 740 C CA . PRO A 1 92 ? -1.312 7.580 -7.527 1.00 75.75 92 PRO A CA 1
ATOM 741 C C . PRO A 1 92 ? -1.678 8.550 -8.659 1.00 75.75 92 PRO A C 1
ATOM 743 O O . PRO A 1 92 ? -0.909 8.751 -9.600 1.00 75.75 92 PRO A O 1
ATOM 746 N N . GLY A 1 93 ? -2.866 9.151 -8.574 1.00 65.62 93 GLY A N 1
ATOM 747 C CA . GLY A 1 93 ? -3.279 10.190 -9.512 1.00 65.62 93 GLY A CA 1
ATOM 748 C C . GLY A 1 93 ? -2.380 11.416 -9.364 1.00 65.62 93 GLY A C 1
ATOM 749 O O . GLY A 1 93 ? -2.211 11.926 -8.258 1.00 65.62 93 GLY A O 1
ATOM 750 N N . MET A 1 94 ? -1.809 11.899 -10.469 1.00 55.84 94 MET A N 1
ATOM 751 C CA . MET A 1 94 ? -1.063 13.157 -10.479 1.00 55.84 94 MET A CA 1
ATOM 752 C C . MET A 1 94 ? -2.020 14.312 -10.183 1.00 55.84 94 MET A C 1
ATOM 754 O O . MET A 1 94 ? -2.761 14.758 -11.056 1.00 55.84 94 MET A O 1
ATOM 758 N N . SER A 1 95 ? -2.009 14.825 -8.955 1.00 51.75 95 SER A N 1
ATOM 759 C CA . SER A 1 95 ? -2.745 16.033 -8.590 1.00 51.75 95 SER A CA 1
ATOM 760 C C . SER A 1 95 ? -1.978 17.292 -9.006 1.00 51.75 95 SER A C 1
ATOM 762 O O . SER A 1 95 ? -1.778 18.186 -8.194 1.00 51.75 95 SER A O 1
ATOM 764 N N . ASN A 1 96 ? -1.557 17.391 -10.267 1.00 50.94 96 ASN A N 1
ATOM 765 C CA . ASN A 1 96 ? -1.198 18.684 -10.842 1.00 50.94 96 ASN A CA 1
ATOM 766 C C . ASN A 1 96 ? -2.454 19.279 -11.476 1.00 50.94 96 ASN A C 1
ATOM 768 O O . ASN A 1 96 ? -2.596 19.344 -12.692 1.00 50.94 96 ASN A O 1
ATOM 772 N N . LYS A 1 97 ? -3.391 19.713 -10.629 1.00 46.00 97 LYS A N 1
ATOM 773 C CA . LYS A 1 97 ? -4.201 20.869 -11.005 1.00 46.00 97 LYS A CA 1
ATOM 774 C C . LYS A 1 97 ? -3.345 22.063 -10.633 1.00 46.00 97 LYS A C 1
ATOM 776 O O . LYS A 1 97 ? -3.007 22.218 -9.463 1.00 46.00 97 LYS A O 1
ATOM 781 N N . THR A 1 98 ? -2.942 22.828 -11.641 1.00 44.81 98 THR A N 1
ATOM 782 C CA . THR A 1 98 ? -2.356 24.163 -11.517 1.00 44.81 98 THR A CA 1
ATOM 783 C C . THR A 1 98 ? -2.963 24.842 -10.297 1.00 44.81 98 THR A C 1
ATOM 785 O O . THR A 1 98 ? -4.189 24.862 -10.169 1.00 44.81 98 THR A O 1
ATOM 788 N N . TYR A 1 99 ? -2.136 25.320 -9.367 1.00 46.44 99 TYR A N 1
ATOM 789 C CA . TYR A 1 99 ? -2.624 26.125 -8.256 1.00 46.44 99 TYR A CA 1
ATOM 790 C C . TYR A 1 99 ? -3.312 27.349 -8.860 1.00 46.44 99 TYR A C 1
ATOM 792 O O . TYR A 1 99 ? -2.654 28.292 -9.288 1.00 46.44 99 TYR A O 1
ATOM 800 N N . VAL A 1 100 ? -4.636 27.295 -8.979 1.00 50.00 100 VAL A N 1
ATOM 801 C CA . VAL A 1 100 ? -5.453 28.465 -9.265 1.00 50.00 100 VAL A CA 1
ATOM 802 C C . VAL A 1 100 ? -5.687 29.087 -7.895 1.00 50.00 100 VAL A C 1
ATOM 804 O O . VAL A 1 100 ? -6.346 28.446 -7.066 1.00 50.00 100 VAL A O 1
ATOM 807 N N . PRO A 1 101 ? -5.127 30.274 -7.599 1.00 45.88 101 PRO A N 1
ATOM 808 C CA . PRO A 1 101 ? -5.449 30.968 -6.366 1.00 45.88 101 PRO A CA 1
ATOM 809 C C . PRO A 1 101 ? -6.966 31.105 -6.319 1.00 45.88 101 PRO A C 1
ATOM 811 O O . PRO A 1 101 ? -7.580 31.593 -7.269 1.00 45.88 101 PRO A O 1
ATOM 814 N N . ARG A 1 102 ? -7.585 30.602 -5.251 1.00 49.12 102 ARG A N 1
ATOM 815 C CA . ARG A 1 102 ? -9.029 30.727 -5.065 1.00 49.12 102 ARG A CA 1
ATOM 816 C C . ARG A 1 102 ? -9.360 32.228 -5.100 1.00 49.12 102 ARG A C 1
ATOM 818 O O . ARG A 1 102 ? -8.841 32.943 -4.242 1.00 49.12 102 ARG A O 1
ATOM 825 N N . PRO A 1 103 ? -10.189 32.725 -6.037 1.00 46.28 103 PRO A N 1
ATOM 826 C CA . PRO A 1 103 ? -10.644 34.102 -5.957 1.00 46.28 103 PRO A CA 1
ATOM 827 C C . PRO A 1 103 ? -11.446 34.251 -4.663 1.00 46.28 103 PRO A C 1
ATOM 829 O O . PRO A 1 103 ? -12.285 33.406 -4.333 1.00 46.28 103 PRO A O 1
ATOM 832 N N . ILE A 1 104 ? -11.128 35.291 -3.894 1.00 50.97 104 ILE A N 1
ATOM 833 C CA . ILE A 1 104 ? -11.857 35.648 -2.680 1.00 50.97 104 ILE A CA 1
ATOM 834 C C . ILE A 1 104 ? -13.214 36.177 -3.136 1.00 50.97 104 ILE A C 1
ATOM 836 O O . ILE A 1 104 ? -13.363 37.361 -3.409 1.00 50.97 104 ILE A O 1
ATOM 840 N N . ASN A 1 105 ? -14.197 35.287 -3.239 1.00 40.44 105 ASN A N 1
ATOM 841 C CA . ASN A 1 105 ? -15.577 35.684 -3.455 1.00 40.44 105 ASN A CA 1
ATOM 842 C C . ASN A 1 105 ? -16.341 35.511 -2.143 1.00 40.44 105 ASN A C 1
ATOM 844 O O . ASN A 1 105 ? -16.340 34.442 -1.527 1.00 40.44 105 ASN A O 1
ATOM 848 N N . SER A 1 106 ? -16.924 36.628 -1.719 1.00 44.03 106 SER A N 1
ATOM 849 C CA . SER A 1 106 ? -17.741 36.831 -0.533 1.00 44.03 106 SER A CA 1
ATOM 850 C C . SER A 1 106 ? -18.826 35.766 -0.373 1.00 44.03 106 SER A C 1
ATOM 852 O O . SER A 1 106 ? -19.400 35.254 -1.335 1.00 44.03 106 SER A O 1
ATOM 854 N N . ILE A 1 107 ? -19.110 35.434 0.886 1.00 41.38 107 ILE A N 1
ATOM 855 C CA . ILE A 1 107 ? -20.212 34.562 1.284 1.00 41.38 107 ILE A CA 1
ATOM 856 C C . ILE A 1 107 ? -21.517 35.216 0.823 1.00 41.38 107 ILE A C 1
ATOM 858 O O . ILE A 1 107 ? -22.002 36.153 1.452 1.00 41.38 107 ILE A O 1
ATOM 862 N N . VAL A 1 108 ? -22.099 34.713 -0.262 1.00 44.66 108 VAL A N 1
ATOM 863 C CA . VAL A 1 108 ? -23.490 34.994 -0.617 1.00 44.66 108 VAL A CA 1
ATOM 864 C C . VAL A 1 108 ? -24.310 33.781 -0.196 1.00 44.66 108 VAL A C 1
ATOM 866 O O . VAL A 1 108 ? -24.125 32.678 -0.715 1.00 44.66 108 VAL A O 1
ATOM 869 N N . LYS A 1 109 ? -25.195 33.986 0.788 1.00 44.97 109 LYS A N 1
ATOM 870 C CA . LYS A 1 109 ? -26.257 33.037 1.151 1.00 44.97 109 LYS A CA 1
ATOM 871 C C . LYS A 1 109 ? -27.033 32.695 -0.117 1.00 44.97 109 LYS A C 1
ATOM 873 O O . LYS A 1 109 ? -27.594 33.589 -0.741 1.00 44.97 109 LYS A O 1
ATOM 878 N N . ARG A 1 110 ? -27.065 31.420 -0.500 1.00 39.81 110 ARG A N 1
ATOM 879 C CA . ARG A 1 110 ? -27.850 30.974 -1.650 1.00 39.81 110 ARG A CA 1
ATOM 880 C C . ARG A 1 110 ? -29.131 30.320 -1.156 1.00 39.81 110 ARG A C 1
ATOM 882 O O . ARG A 1 110 ? -29.097 29.233 -0.583 1.00 39.81 110 ARG A O 1
ATOM 889 N N . GLU A 1 111 ? -30.229 31.040 -1.349 1.00 42.06 111 GLU A N 1
ATOM 890 C CA . GLU A 1 111 ? -31.589 30.527 -1.252 1.00 42.06 111 GLU A CA 1
ATOM 891 C C . GLU A 1 111 ? -31.831 29.425 -2.290 1.00 42.06 111 GLU A C 1
ATOM 893 O O . GLU A 1 111 ? -31.175 29.338 -3.333 1.00 42.06 111 GLU A O 1
ATOM 898 N N . GLN A 1 112 ? -32.757 28.546 -1.927 1.00 46.72 112 GLN A N 1
ATOM 899 C CA . GLN A 1 112 ? -33.197 27.375 -2.670 1.00 46.72 112 GLN A CA 1
ATOM 900 C C . GLN A 1 112 ? -33.860 27.790 -3.990 1.00 46.72 112 GLN A C 1
ATOM 902 O O . GLN A 1 112 ? -34.626 28.743 -3.987 1.00 46.72 112 GLN A O 1
ATOM 907 N N . ASN A 1 113 ? -33.599 27.054 -5.082 1.00 34.72 113 ASN A N 1
ATOM 908 C CA . ASN A 1 113 ? -34.593 26.703 -6.110 1.00 34.72 113 ASN A CA 1
ATOM 909 C C . ASN A 1 113 ? -34.041 25.643 -7.102 1.00 34.72 113 ASN A C 1
ATOM 911 O O . ASN A 1 113 ? -33.107 25.893 -7.857 1.00 34.72 113 ASN A O 1
ATOM 915 N N . HIS A 1 114 ? -34.622 24.442 -6.993 1.00 34.16 114 HIS A N 1
ATOM 916 C CA . HIS A 1 114 ? -34.992 23.403 -7.980 1.00 34.16 114 HIS A CA 1
ATOM 917 C C . HIS A 1 114 ? -34.138 23.067 -9.245 1.00 34.16 114 HIS A C 1
ATOM 919 O O . HIS A 1 114 ? -34.094 23.823 -10.204 1.00 34.16 114 HIS A O 1
ATOM 925 N N . GLN A 1 115 ? -33.536 21.854 -9.200 1.00 41.16 115 GLN A N 1
ATOM 926 C CA . GLN A 1 115 ? -33.405 20.702 -10.152 1.00 41.16 115 GLN A CA 1
ATOM 927 C C . GLN A 1 115 ? -33.621 20.825 -11.695 1.00 41.16 115 GLN A C 1
ATOM 929 O O . GLN A 1 115 ? -34.409 21.652 -12.130 1.00 41.16 115 GLN A O 1
ATOM 934 N N . PRO A 1 116 ? -33.185 19.825 -12.518 1.00 44.78 116 PRO A N 1
ATOM 935 C CA . PRO A 1 116 ? -31.946 19.021 -12.493 1.00 44.78 116 PRO A CA 1
ATOM 936 C C . PRO A 1 116 ? -31.325 18.816 -13.908 1.00 44.78 116 PRO A C 1
ATOM 938 O O . PRO A 1 116 ? -32.014 18.845 -14.923 1.00 44.78 116 PRO A O 1
ATOM 941 N N . ALA A 1 117 ? -30.033 18.486 -13.994 1.00 32.62 117 ALA A N 1
ATOM 942 C CA . ALA A 1 117 ? -29.464 17.846 -15.186 1.00 32.62 117 ALA A CA 1
ATOM 943 C C . ALA A 1 117 ? -28.767 16.542 -14.776 1.00 32.62 117 ALA A C 1
ATOM 945 O O . ALA A 1 117 ? -27.878 16.541 -13.923 1.00 32.62 117 ALA A O 1
ATOM 946 N N . ASN A 1 118 ? -29.233 15.432 -15.354 1.00 46.50 118 ASN A N 1
ATOM 947 C CA . ASN A 1 118 ? -28.770 14.067 -15.112 1.00 46.50 118 ASN A CA 1
ATOM 948 C C . ASN A 1 118 ? -27.296 13.895 -15.498 1.00 46.50 118 ASN A C 1
ATOM 950 O O . ASN A 1 118 ? -26.949 13.968 -16.674 1.00 46.50 118 ASN A O 1
ATOM 954 N N . ILE A 1 119 ? -26.450 13.576 -14.519 1.00 43.38 119 ILE A N 1
ATOM 955 C CA . ILE A 1 119 ? -25.119 13.002 -14.740 1.00 43.38 119 ILE A CA 1
ATOM 956 C C . ILE A 1 119 ? -24.986 11.815 -13.773 1.00 43.38 119 ILE A C 1
ATOM 958 O O . ILE A 1 119 ? -25.263 11.994 -12.583 1.00 43.38 119 ILE A O 1
ATOM 962 N N . PRO A 1 120 ? -24.600 10.610 -14.238 1.00 40.06 120 PRO A N 1
ATOM 963 C CA . PRO A 1 120 ? -24.467 9.447 -13.372 1.00 40.06 120 PRO A CA 1
ATOM 964 C C . PRO A 1 120 ? -23.360 9.692 -12.343 1.00 40.06 120 PRO A C 1
ATOM 966 O O . PRO A 1 120 ? -22.185 9.855 -12.668 1.00 40.06 120 PRO A O 1
ATOM 969 N N . SER A 1 121 ? -23.769 9.762 -11.082 1.00 37.56 121 SER A N 1
ATOM 970 C CA . SER A 1 121 ? -22.935 10.052 -9.927 1.00 37.56 121 SER A CA 1
ATOM 971 C C . SER A 1 121 ? -22.123 8.821 -9.530 1.00 37.56 121 SER A C 1
ATOM 973 O O . SER A 1 121 ? -22.574 7.953 -8.785 1.00 37.56 121 SER A O 1
ATOM 975 N N . THR A 1 122 ? -20.868 8.765 -9.975 1.00 41.16 122 THR A N 1
ATOM 976 C CA . THR A 1 122 ? -19.850 7.935 -9.326 1.00 41.16 122 THR A CA 1
ATOM 977 C C . THR A 1 122 ? -19.721 8.426 -7.886 1.00 41.16 122 THR A C 1
ATOM 979 O O . THR A 1 122 ? -19.349 9.577 -7.654 1.00 41.16 122 THR A O 1
ATOM 982 N N . SER A 1 123 ? -20.097 7.590 -6.915 1.00 39.91 123 SER A N 1
ATOM 983 C CA . SER A 1 123 ? -20.200 7.974 -5.507 1.00 39.91 123 SER A CA 1
ATOM 984 C C . SER A 1 123 ? -18.854 8.475 -4.976 1.00 39.91 123 SER A C 1
ATOM 986 O O . SER A 1 123 ? -17.969 7.691 -4.618 1.00 39.91 123 SER A O 1
ATOM 988 N N . ILE A 1 124 ? -18.699 9.793 -4.899 1.00 41.47 124 ILE A N 1
ATOM 989 C CA . ILE A 1 124 ? -17.670 10.418 -4.080 1.00 41.47 124 ILE A CA 1
ATOM 990 C C . ILE A 1 124 ? -17.988 9.977 -2.651 1.00 41.47 124 ILE A C 1
ATOM 992 O O . ILE A 1 124 ? -19.010 10.373 -2.096 1.00 41.47 124 ILE A O 1
ATOM 996 N N . LYS A 1 125 ? -17.151 9.117 -2.058 1.00 38.91 125 LYS A N 1
ATOM 997 C CA . LYS A 1 125 ? -17.209 8.863 -0.615 1.00 38.91 125 LYS A CA 1
ATOM 998 C C . LYS A 1 125 ? -16.747 10.137 0.077 1.00 38.91 125 LYS A C 1
ATOM 1000 O O . LYS A 1 125 ? -15.563 10.334 0.333 1.00 38.91 125 LYS A O 1
ATOM 1005 N N . THR A 1 126 ? -17.691 11.034 0.314 1.00 36.97 126 THR A N 1
ATOM 1006 C CA . THR A 1 126 ? -17.533 12.183 1.191 1.00 36.97 126 THR A CA 1
ATOM 1007 C C . THR A 1 126 ? -17.176 11.652 2.572 1.00 36.97 126 THR A C 1
ATOM 1009 O O . THR A 1 126 ? -18.000 11.035 3.244 1.00 36.97 126 THR A O 1
ATOM 1012 N N . PHE A 1 127 ? -15.934 11.864 3.000 1.00 39.56 127 PHE A N 1
ATOM 1013 C CA . PHE A 1 127 ? -15.593 11.743 4.410 1.00 39.56 127 PHE A CA 1
ATOM 1014 C C . PHE A 1 127 ? -16.283 12.903 5.121 1.00 39.56 127 PHE A C 1
ATOM 1016 O O . PHE A 1 127 ? -15.833 14.045 5.060 1.00 39.56 127 PHE A O 1
ATOM 1023 N N . SER A 1 128 ? -17.425 12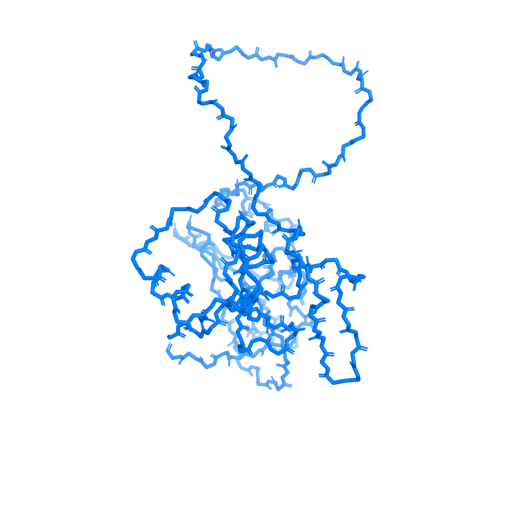.628 5.740 1.00 51.75 128 SER A N 1
ATOM 1024 C CA . SER A 1 128 ? -18.041 13.556 6.675 1.00 51.75 128 SER A CA 1
ATOM 1025 C C . SER A 1 128 ? -17.081 13.719 7.851 1.00 51.75 128 SER A C 1
ATOM 1027 O O . SER A 1 128 ? -16.848 12.770 8.602 1.00 51.75 128 SER A O 1
ATOM 1029 N N . ILE A 1 129 ? -16.483 14.902 7.985 1.00 47.75 129 ILE A N 1
ATOM 1030 C CA . ILE A 1 129 ? -15.757 15.279 9.196 1.00 47.75 129 ILE A CA 1
ATOM 1031 C C . ILE A 1 129 ? -16.812 15.340 10.299 1.00 47.75 129 ILE A C 1
ATOM 1033 O O . ILE A 1 129 ? -17.622 16.263 10.334 1.00 47.75 129 ILE A O 1
ATOM 1037 N N . TYR A 1 130 ? -16.853 14.317 11.146 1.00 61.22 130 TYR A N 1
ATOM 1038 C CA . TYR A 1 130 ? -17.730 14.311 12.305 1.00 61.22 130 TYR A CA 1
ATOM 1039 C C . TYR A 1 130 ? -17.106 15.202 13.371 1.00 61.22 130 TYR A C 1
ATOM 1041 O O . TYR A 1 130 ? -15.954 15.017 13.751 1.00 61.22 130 TYR A O 1
ATOM 1049 N N . THR A 1 131 ? -17.860 16.175 13.864 1.00 73.50 131 THR A N 1
ATOM 1050 C CA . THR A 1 131 ? -17.529 16.825 15.137 1.00 73.50 131 THR A CA 1
ATOM 1051 C C . THR A 1 131 ? -17.934 15.909 16.293 1.00 73.50 131 THR A C 1
ATOM 1053 O O . THR A 1 131 ? -18.869 15.121 16.150 1.00 73.50 131 THR A O 1
ATOM 1056 N N . TYR A 1 132 ? -17.292 16.032 17.462 1.00 73.81 132 TYR A N 1
ATOM 1057 C CA . TYR A 1 132 ? -17.689 15.290 18.671 1.00 73.81 132 TYR A CA 1
ATOM 1058 C C . TYR A 1 132 ? -19.191 15.434 18.972 1.00 73.81 132 TYR A C 1
ATOM 1060 O O . TYR A 1 132 ? -19.875 14.459 19.263 1.00 73.81 132 TYR A O 1
ATOM 1068 N N . ARG A 1 133 ? -19.749 16.634 18.768 1.00 73.31 133 ARG A N 1
ATOM 1069 C CA . ARG A 1 133 ? -21.184 16.899 18.936 1.00 73.31 133 ARG A CA 1
ATOM 1070 C C . ARG A 1 133 ? -22.062 16.134 17.937 1.00 73.31 133 ARG A C 1
ATOM 1072 O O . ARG A 1 133 ? -23.082 15.582 18.335 1.00 73.31 133 ARG A O 1
ATOM 1079 N N . GLN A 1 134 ? -21.675 16.083 16.661 1.00 70.88 134 GLN A N 1
ATOM 1080 C CA . GLN A 1 134 ? -22.396 15.304 15.642 1.00 70.88 134 GLN A CA 1
ATOM 1081 C C . GLN A 1 134 ? -22.266 13.797 15.879 1.00 70.88 134 GLN A C 1
ATOM 1083 O O . GLN A 1 134 ? -23.214 13.054 15.646 1.00 70.88 134 GLN A O 1
ATOM 1088 N N . PHE A 1 135 ? -21.109 13.343 16.368 1.00 75.50 135 PHE A N 1
ATOM 1089 C CA . PHE A 1 135 ? -20.923 11.960 16.791 1.00 75.50 135 PHE A CA 1
ATOM 1090 C C . PHE A 1 135 ? -21.895 11.598 17.918 1.00 75.50 135 PHE A C 1
ATOM 1092 O O . PHE A 1 135 ? -22.616 10.615 17.785 1.00 75.50 135 PHE A O 1
ATOM 1099 N N . LEU A 1 136 ? -21.983 12.418 18.971 1.00 72.56 136 LEU A N 1
ATOM 1100 C CA . LEU A 1 136 ? -22.902 12.183 20.088 1.00 72.56 136 LEU A CA 1
ATOM 1101 C C . LEU A 1 136 ? -24.367 12.108 19.641 1.00 72.56 136 LEU A C 1
ATOM 1103 O O . LEU A 1 136 ? -25.079 11.204 20.066 1.00 72.56 136 LEU A O 1
ATOM 1107 N N . GLN A 1 137 ? -24.795 13.008 18.748 1.00 71.88 137 GLN A N 1
ATOM 1108 C CA . GLN A 1 137 ? -26.155 13.003 18.190 1.00 71.88 137 GLN A CA 1
ATOM 1109 C C . GLN A 1 137 ? -26.464 11.726 17.394 1.00 71.88 137 GLN A C 1
ATOM 1111 O O . GLN A 1 137 ? -27.570 11.199 17.466 1.00 71.88 137 GLN A O 1
ATOM 1116 N N . ASN A 1 138 ? -25.494 11.205 16.644 1.00 72.25 138 ASN A N 1
ATOM 1117 C CA . ASN A 1 138 ? -25.687 9.980 15.866 1.00 72.25 138 ASN A CA 1
ATOM 1118 C C . ASN A 1 138 ? -25.590 8.719 16.733 1.00 72.25 138 ASN A C 1
ATOM 1120 O O . ASN A 1 138 ? -26.316 7.751 16.502 1.00 72.25 138 ASN A O 1
ATOM 1124 N N . ALA A 1 139 ? -24.705 8.729 17.731 1.00 69.38 139 ALA A N 1
ATOM 1125 C CA . ALA A 1 139 ? -24.544 7.641 18.682 1.00 69.38 139 ALA A CA 1
ATOM 1126 C C . ALA A 1 139 ? -25.815 7.470 19.521 1.00 69.38 139 ALA A C 1
ATOM 1128 O O . ALA A 1 139 ? -26.319 6.356 19.604 1.00 69.38 139 ALA A O 1
ATOM 1129 N N . SER A 1 140 ? -26.401 8.559 20.038 1.00 65.81 140 SER A N 1
ATOM 1130 C CA . SER A 1 140 ? -27.657 8.499 20.802 1.00 65.81 140 SER A CA 1
ATOM 1131 C C . SER A 1 140 ? -28.812 7.883 20.010 1.00 65.81 140 SER A C 1
ATOM 1133 O O . SER A 1 140 ? -29.647 7.201 20.587 1.00 65.81 140 SER A O 1
ATOM 1135 N N . MET A 1 141 ? -28.837 8.082 18.689 1.00 63.00 141 MET A N 1
ATOM 1136 C CA . MET A 1 141 ? -29.845 7.502 17.792 1.00 63.00 141 MET A CA 1
ATOM 1137 C C . MET A 1 141 ? -29.590 6.027 17.443 1.00 63.00 141 MET A C 1
ATOM 1139 O O . MET A 1 141 ? -30.504 5.341 16.998 1.00 63.00 141 MET A O 1
ATOM 1143 N N . SER A 1 142 ? -28.353 5.544 17.596 1.00 62.69 142 SER A N 1
ATOM 1144 C CA . SER A 1 142 ? -27.931 4.194 17.181 1.00 62.69 142 SER A CA 1
ATOM 1145 C C . SER A 1 142 ? -27.858 3.196 18.341 1.00 62.69 142 SER A C 1
ATOM 1147 O O . SER A 1 142 ? -27.587 2.014 18.127 1.00 62.69 142 SER A O 1
ATOM 1149 N N . ILE A 1 143 ? -28.043 3.675 19.568 1.00 65.88 143 ILE A N 1
ATOM 1150 C CA . ILE A 1 143 ? -27.962 2.886 20.791 1.00 65.88 143 ILE A CA 1
ATOM 1151 C C . ILE A 1 143 ? -29.274 2.126 21.011 1.00 65.88 143 ILE A C 1
ATOM 1153 O O . ILE A 1 143 ? -30.350 2.715 21.007 1.00 65.88 143 ILE A O 1
ATOM 1157 N N . ASN A 1 144 ? -29.177 0.810 21.216 1.00 65.44 144 ASN A N 1
ATOM 1158 C CA . ASN A 1 144 ? -30.301 -0.022 21.645 1.00 65.44 144 ASN A CA 1
ATOM 1159 C C . ASN A 1 144 ? -30.456 0.004 23.187 1.00 65.44 144 ASN A C 1
ATOM 1161 O O . ASN A 1 144 ? -29.570 0.472 23.903 1.00 65.44 144 ASN A O 1
ATOM 1165 N N . ASN A 1 145 ? -31.559 -0.539 23.712 1.00 63.47 145 ASN A N 1
ATOM 1166 C CA . ASN A 1 145 ? -31.912 -0.467 25.141 1.00 63.47 145 ASN A CA 1
ATOM 1167 C C . ASN A 1 145 ? -30.900 -1.112 26.115 1.00 63.47 145 ASN A C 1
ATOM 1169 O O . ASN A 1 145 ? -31.005 -0.887 27.318 1.00 63.47 145 ASN A O 1
ATOM 1173 N N . ASN A 1 146 ? -29.939 -1.911 25.639 1.00 67.38 146 ASN A N 1
ATOM 1174 C CA . ASN A 1 146 ? -28.979 -2.612 26.499 1.00 67.38 146 ASN A CA 1
ATOM 1175 C C . ASN A 1 146 ? -27.728 -1.779 26.822 1.00 67.38 146 ASN A C 1
ATOM 1177 O O . ASN A 1 146 ? -26.906 -2.190 27.648 1.00 67.38 146 ASN A O 1
ATOM 1181 N N . TRP A 1 147 ? -27.568 -0.619 26.182 1.00 72.75 147 TRP A N 1
ATOM 1182 C CA . TRP A 1 147 ? -26.454 0.281 26.448 1.00 72.75 147 TRP A CA 1
ATOM 1183 C C . TRP A 1 147 ? -26.867 1.404 27.390 1.00 72.75 147 TRP A C 1
ATOM 1185 O O . TRP A 1 147 ? -27.867 2.090 27.185 1.00 72.75 147 TRP A O 1
ATOM 1195 N N . GLN A 1 148 ? -26.029 1.655 28.385 1.00 79.00 148 GLN A N 1
ATOM 1196 C CA . GLN A 1 148 ? -26.087 2.850 29.206 1.00 79.00 148 GLN A CA 1
ATOM 1197 C C . GLN A 1 148 ? -25.118 3.895 28.668 1.00 79.00 148 GLN A C 1
ATOM 1199 O O . GLN A 1 148 ? -23.971 3.594 28.334 1.00 79.00 148 GLN A O 1
ATOM 1204 N N . TYR A 1 149 ? -25.584 5.136 28.610 1.00 81.56 149 TYR A N 1
ATOM 1205 C CA . TYR A 1 149 ? -24.794 6.283 28.190 1.00 81.56 149 TYR A CA 1
ATOM 1206 C C . TYR A 1 149 ? -24.513 7.192 29.384 1.00 81.56 149 TYR A C 1
ATOM 1208 O O . TYR A 1 149 ? -25.428 7.557 30.122 1.00 81.56 149 TYR A O 1
ATOM 1216 N N . SER A 1 150 ? -23.256 7.594 29.540 1.00 79.94 150 SER A N 1
ATOM 1217 C CA . SER A 1 150 ? -22.856 8.644 30.470 1.00 79.94 150 SER A CA 1
ATOM 1218 C C . SER A 1 150 ? -21.952 9.660 29.782 1.00 79.94 150 SER A C 1
ATOM 1220 O O . SER A 1 150 ? -21.048 9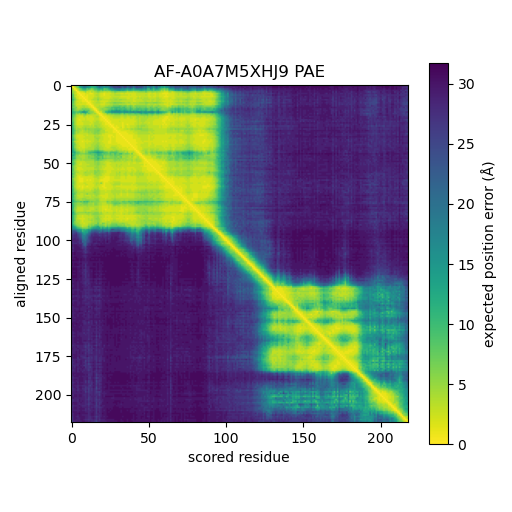.319 29.015 1.00 79.94 150 SER A O 1
ATOM 1222 N N . LEU A 1 151 ? -22.209 10.936 30.061 1.00 79.00 151 LEU A N 1
ATOM 1223 C CA . LEU A 1 151 ? -21.384 12.046 29.607 1.00 79.00 151 LEU A CA 1
ATOM 1224 C C . LEU A 1 151 ? -20.505 12.508 30.769 1.00 79.00 151 LEU A C 1
ATOM 1226 O O . LEU A 1 151 ? -21.016 12.863 31.827 1.00 79.00 151 LEU A O 1
ATOM 1230 N N . LEU A 1 152 ? -19.193 12.495 30.562 1.00 73.75 152 LEU A N 1
ATOM 1231 C CA . LEU A 1 152 ? -18.202 13.140 31.415 1.00 73.75 152 LEU A CA 1
ATOM 1232 C C . LEU A 1 152 ? -17.643 14.361 30.669 1.00 73.75 152 LEU A C 1
ATOM 1234 O O . LEU A 1 152 ? -17.643 14.396 29.437 1.00 73.75 152 LEU A O 1
ATOM 1238 N N . ASP A 1 153 ? -17.118 15.341 31.404 1.00 70.62 153 ASP A N 1
ATOM 1239 C CA . ASP A 1 153 ? -16.734 16.663 30.876 1.00 70.62 153 ASP A CA 1
ATOM 1240 C C . ASP A 1 153 ? -15.844 16.630 29.621 1.00 70.62 153 ASP A C 1
ATOM 1242 O O . ASP A 1 153 ? -15.916 17.520 28.775 1.00 70.62 153 ASP A O 1
ATOM 1246 N N . GLN A 1 154 ? -15.016 15.593 29.470 1.00 74.50 154 GLN A N 1
ATOM 1247 C CA . GLN A 1 154 ? -14.094 15.437 28.338 1.00 74.50 154 GLN A CA 1
ATOM 1248 C C . GLN A 1 154 ? -14.282 14.131 27.551 1.00 74.50 154 GLN A C 1
ATOM 1250 O O . GLN A 1 154 ? -13.558 13.888 26.582 1.00 74.50 154 GLN A O 1
ATOM 1255 N N . SER A 1 155 ? -15.229 13.276 27.947 1.00 80.56 155 SER A N 1
ATOM 1256 C CA . SER A 1 155 ? -15.445 11.982 27.291 1.00 80.56 155 SER A CA 1
ATOM 1257 C C . SER A 1 155 ? -16.863 11.457 27.475 1.00 80.56 155 SER A C 1
ATOM 1259 O O . SER A 1 155 ? -17.520 11.713 28.474 1.00 80.56 155 SER A O 1
ATOM 1261 N N . SER A 1 156 ? -17.338 10.685 26.514 1.00 83.88 156 SER A N 1
ATOM 1262 C CA . SER A 1 156 ? -18.605 9.965 26.570 1.00 83.88 156 SER A CA 1
ATOM 1263 C C . SER A 1 156 ? -18.323 8.483 26.736 1.00 83.88 156 SER A C 1
ATOM 1265 O O . SER A 1 156 ? -17.449 7.934 26.070 1.00 83.88 156 SER A O 1
ATOM 1267 N N . THR A 1 157 ? -19.051 7.829 27.634 1.00 83.25 157 THR A N 1
ATOM 1268 C CA . THR A 1 157 ? -18.939 6.387 27.851 1.00 83.25 157 THR A CA 1
ATOM 1269 C C . THR A 1 157 ? -20.246 5.711 27.470 1.00 83.25 157 THR A C 1
ATOM 1271 O O . THR A 1 157 ? -21.319 6.101 27.926 1.00 83.25 157 THR A O 1
ATOM 1274 N N . PHE A 1 158 ? -20.140 4.680 26.640 1.00 84.81 158 PHE A N 1
ATOM 1275 C CA . PHE A 1 158 ? -21.229 3.792 26.260 1.00 84.81 158 PHE A CA 1
ATOM 1276 C C . PHE A 1 158 ? -20.931 2.414 26.838 1.00 84.81 158 PHE A C 1
ATOM 1278 O O . PHE A 1 158 ? -19.967 1.764 26.435 1.00 84.81 158 PHE A O 1
ATOM 1285 N N . ARG A 1 159 ? -21.733 1.981 27.803 1.00 83.31 159 ARG A N 1
ATOM 1286 C CA . ARG A 1 159 ? -21.538 0.733 28.538 1.00 83.31 159 ARG A CA 1
ATOM 1287 C C . ARG A 1 159 ? -22.618 -0.268 28.180 1.00 83.31 159 ARG A C 1
ATOM 1289 O O . ARG A 1 159 ? -23.794 0.009 28.374 1.00 83.31 159 ARG A O 1
ATOM 1296 N N . LEU A 1 160 ? -22.215 -1.443 27.722 1.00 81.88 160 LEU A N 1
ATOM 1297 C CA . LEU A 1 160 ? -23.108 -2.557 27.431 1.00 81.88 160 LEU A CA 1
ATOM 1298 C C . LEU A 1 160 ? -23.084 -3.555 28.587 1.00 81.88 160 LEU A C 1
ATOM 1300 O O . LEU A 1 160 ? -22.011 -4.027 28.972 1.00 81.88 160 LEU A O 1
ATOM 1304 N N . PHE A 1 161 ? -24.258 -3.900 29.109 1.00 73.94 161 PHE A N 1
ATOM 1305 C CA . PHE A 1 161 ? -24.417 -4.8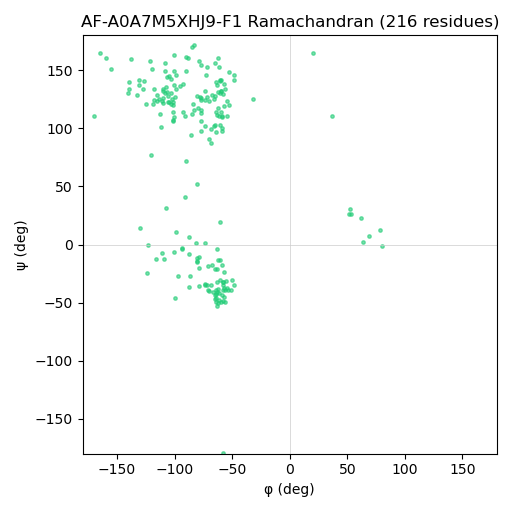97 30.169 1.00 73.94 161 PHE A CA 1
ATOM 1306 C C . PHE A 1 161 ? -24.823 -6.261 29.603 1.00 73.94 161 PHE A C 1
ATOM 1308 O O . PHE A 1 161 ? -25.560 -6.343 28.621 1.00 73.94 161 PHE A O 1
ATOM 1315 N N . ASP A 1 162 ? -24.360 -7.347 30.228 1.00 70.75 162 ASP A N 1
ATOM 1316 C CA . ASP A 1 162 ? -24.919 -8.676 29.966 1.00 70.75 162 ASP A CA 1
ATOM 1317 C C . ASP A 1 162 ? -26.302 -8.775 30.624 1.00 70.75 162 ASP A C 1
ATOM 1319 O O . ASP A 1 162 ? -26.448 -8.565 31.829 1.00 70.75 162 ASP A O 1
ATOM 1323 N N . SER A 1 163 ? -27.323 -9.101 29.832 1.00 69.44 163 SER A N 1
ATOM 1324 C CA . SER A 1 163 ? -28.715 -9.154 30.287 1.00 69.44 163 SER A CA 1
ATOM 1325 C C . SER A 1 163 ? -28.989 -10.237 31.335 1.00 69.44 163 SER A C 1
ATOM 1327 O O . SER A 1 163 ? -29.967 -10.125 32.070 1.00 69.44 163 SER A O 1
ATOM 1329 N N . ARG A 1 164 ? -28.146 -11.275 31.432 1.00 65.75 164 ARG A N 1
ATOM 1330 C CA . ARG A 1 164 ? -28.318 -12.390 32.377 1.00 65.75 164 ARG A CA 1
ATOM 1331 C C . ARG A 1 164 ? -27.688 -12.092 33.731 1.00 65.75 164 ARG A C 1
ATOM 1333 O O . ARG A 1 164 ? -28.236 -12.491 34.750 1.00 65.75 164 ARG A O 1
ATOM 1340 N N . PHE A 1 165 ? -26.546 -11.407 33.738 1.00 67.44 165 PHE A N 1
ATOM 1341 C CA . PHE A 1 165 ? -25.756 -11.183 34.953 1.00 67.44 165 PHE A CA 1
ATOM 1342 C C . PHE A 1 165 ? -25.746 -9.725 35.432 1.00 67.44 165 PHE A C 1
ATOM 1344 O O . PHE A 1 165 ? -25.210 -9.453 36.500 1.00 67.44 165 PHE A O 1
ATOM 1351 N N . GLN A 1 166 ? -26.306 -8.789 34.655 1.00 68.94 166 GLN A N 1
ATOM 1352 C CA . GLN A 1 166 ? -26.297 -7.341 34.922 1.00 68.94 166 GLN A CA 1
ATOM 1353 C C . GLN A 1 166 ? -24.898 -6.764 35.207 1.00 68.94 166 GLN A C 1
ATOM 1355 O O . GLN A 1 166 ? -24.753 -5.731 35.858 1.00 68.94 166 GLN A O 1
ATOM 1360 N N . VAL A 1 167 ? -23.849 -7.408 34.688 1.00 70.12 167 VAL A N 1
ATOM 1361 C CA . VAL A 1 167 ? -22.466 -6.922 34.777 1.00 70.12 167 VAL A CA 1
ATOM 1362 C C . VAL A 1 167 ? -22.041 -6.250 33.470 1.00 70.12 167 VAL A C 1
ATOM 1364 O O . VAL A 1 167 ? -22.521 -6.644 32.400 1.00 70.12 167 VAL A O 1
ATOM 1367 N N . PRO A 1 168 ? -21.138 -5.251 33.518 1.00 68.00 168 PRO A N 1
ATOM 1368 C CA . PRO A 1 168 ? -20.589 -4.643 32.313 1.00 68.00 168 PRO A CA 1
ATOM 1369 C C . PRO A 1 168 ? -19.859 -5.693 31.473 1.00 68.00 168 PRO A C 1
ATOM 1371 O O . PRO A 1 168 ? -19.016 -6.426 31.986 1.00 68.00 168 PRO A O 1
ATOM 1374 N N . LYS A 1 169 ? -20.171 -5.753 30.179 1.00 73.06 169 LYS A N 1
ATOM 1375 C CA . LYS A 1 169 ? -19.498 -6.609 29.195 1.00 73.06 169 LYS A CA 1
ATOM 1376 C C . LYS A 1 169 ? -18.476 -5.804 28.393 1.00 73.06 169 LYS A C 1
ATOM 1378 O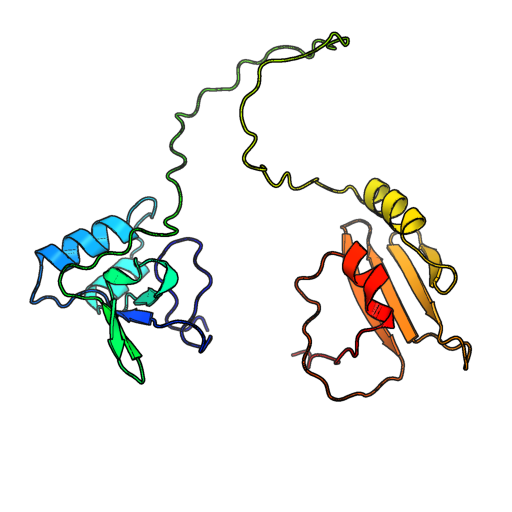 O . LYS A 1 169 ? -17.327 -6.221 28.247 1.00 73.06 169 LYS A O 1
ATOM 1383 N N . PHE A 1 170 ? -18.880 -4.617 27.939 1.00 79.25 170 PHE A N 1
ATOM 1384 C CA . PHE A 1 170 ? -18.034 -3.701 27.176 1.00 79.25 170 PHE A CA 1
ATOM 1385 C C . PHE A 1 170 ? -18.249 -2.248 27.610 1.00 79.25 170 PHE A C 1
ATOM 1387 O O . PHE A 1 170 ? -19.394 -1.836 27.778 1.00 79.25 170 PHE A O 1
ATOM 1394 N N . ASP A 1 171 ? -17.167 -1.468 27.690 1.00 80.31 171 ASP A N 1
ATOM 1395 C CA . ASP A 1 171 ? -17.226 -0.001 27.729 1.00 80.31 171 ASP A CA 1
ATOM 1396 C C . ASP A 1 171 ? -16.558 0.579 26.488 1.00 80.31 171 ASP A C 1
ATOM 1398 O O . ASP A 1 171 ? -15.373 0.354 26.248 1.00 80.31 171 ASP A O 1
ATOM 1402 N N . LEU A 1 172 ? -17.291 1.388 25.738 1.00 83.19 172 LEU A N 1
ATOM 1403 C CA . LEU A 1 172 ? -16.755 2.226 24.681 1.00 83.19 172 LEU A CA 1
ATOM 1404 C C . LEU A 1 172 ? -16.625 3.656 25.210 1.00 83.19 172 LEU A C 1
ATOM 1406 O O . LEU A 1 172 ? -17.626 4.329 25.436 1.00 83.19 172 LEU A O 1
ATOM 1410 N N . VAL A 1 173 ? -15.398 4.124 25.408 1.00 81.44 173 VAL A N 1
ATOM 1411 C CA . VAL A 1 173 ? -15.106 5.497 25.833 1.00 81.44 173 VAL A CA 1
ATOM 1412 C C . VAL A 1 173 ? -14.648 6.296 24.622 1.00 81.44 173 VAL A C 1
ATOM 1414 O O . VAL A 1 173 ? -13.700 5.899 23.944 1.00 81.44 173 VAL A O 1
ATOM 1417 N N . VAL A 1 174 ? -15.309 7.415 24.351 1.00 82.75 174 VAL A N 1
ATOM 1418 C CA . VAL A 1 174 ? -14.991 8.326 23.249 1.00 82.75 174 VAL A CA 1
ATOM 1419 C C . VAL A 1 174 ? -14.633 9.691 23.817 1.00 82.75 174 VAL A C 1
ATOM 1421 O O . VAL A 1 174 ? -15.438 10.301 24.513 1.00 82.75 174 VAL A O 1
ATOM 1424 N N . ASP A 1 175 ? -13.427 10.179 23.544 1.00 82.25 175 ASP A N 1
ATOM 1425 C CA . ASP A 1 175 ? -13.003 11.506 24.001 1.00 82.25 175 ASP A CA 1
ATOM 1426 C C . ASP A 1 175 ? -13.488 12.637 23.071 1.00 82.25 175 ASP A C 1
ATOM 1428 O O . ASP A 1 175 ? -14.001 12.409 21.970 1.00 82.25 175 ASP A O 1
ATOM 1432 N N . CYS A 1 176 ? -13.298 13.886 23.503 1.00 77.88 176 CYS A N 1
ATOM 1433 C CA . CYS A 1 176 ? -13.626 15.076 22.711 1.00 77.88 176 CYS A CA 1
ATOM 1434 C C . CYS A 1 176 ? -12.829 15.207 21.394 1.00 77.88 176 CYS A C 1
ATOM 1436 O O . CYS A 1 176 ? -13.217 15.985 20.520 1.00 77.88 176 CYS A O 1
ATOM 1438 N N . HIS A 1 177 ? -11.759 14.425 21.223 1.00 79.44 177 HIS A N 1
ATOM 1439 C CA . HIS A 1 177 ? -10.954 14.321 20.004 1.00 79.44 177 HIS A CA 1
ATOM 1440 C C . HIS A 1 177 ? -11.335 13.103 19.144 1.00 79.44 177 HIS A C 1
ATOM 1442 O O . HIS A 1 177 ? -10.622 12.789 18.189 1.00 79.44 177 HIS A O 1
ATOM 1448 N N . LEU A 1 178 ? -12.449 12.426 19.456 1.00 74.31 178 LEU A N 1
ATOM 1449 C CA . LEU A 1 178 ? -12.936 11.216 18.783 1.00 74.31 178 LEU A CA 1
ATOM 1450 C C . LEU A 1 178 ? -11.986 10.013 18.868 1.00 74.31 178 LEU A C 1
ATOM 1452 O O . LEU A 1 178 ? -12.078 9.086 18.059 1.00 74.31 178 LEU A O 1
ATOM 1456 N N . LYS A 1 179 ? -11.090 9.979 19.857 1.00 75.50 179 LYS A N 1
ATOM 1457 C CA . LYS A 1 179 ? -10.342 8.766 20.190 1.00 75.50 179 LYS A CA 1
ATOM 1458 C C . LYS A 1 179 ? -11.271 7.799 20.896 1.00 75.50 179 LYS A C 1
ATOM 1460 O O . LYS A 1 179 ? -11.963 8.158 21.845 1.00 75.50 179 LYS A O 1
ATOM 1465 N N . VAL A 1 180 ? -11.245 6.556 20.434 1.00 78.00 180 VAL A N 1
ATOM 1466 C CA . VAL A 1 180 ? -12.117 5.492 20.920 1.00 78.00 180 VAL A CA 1
ATOM 1467 C C . VAL A 1 180 ? -11.289 4.492 21.708 1.00 78.00 180 VAL A C 1
ATOM 1469 O O . VAL A 1 180 ? -10.308 3.954 21.200 1.00 78.00 180 VAL A O 1
ATOM 1472 N N . THR A 1 181 ? -11.706 4.222 22.938 1.00 77.75 181 THR A N 1
ATOM 1473 C CA . THR A 1 181 ? -11.134 3.189 23.801 1.00 77.75 181 THR A CA 1
ATOM 1474 C C . THR A 1 181 ? -12.205 2.154 24.099 1.00 77.75 181 THR A C 1
ATOM 1476 O O . THR A 1 181 ? -13.262 2.498 24.617 1.00 77.75 181 THR A O 1
ATOM 1479 N N . LEU A 1 182 ? -11.930 0.888 23.796 1.00 80.50 182 LEU A N 1
ATOM 1480 C CA . LEU A 1 182 ? -12.812 -0.224 24.134 1.00 80.50 182 LEU A CA 1
ATOM 1481 C C . LEU A 1 182 ? -12.241 -0.977 25.338 1.00 80.50 182 LEU A C 1
ATOM 1483 O O . LEU A 1 182 ? -11.126 -1.489 25.270 1.00 80.50 182 LEU A O 1
ATOM 1487 N N . ARG A 1 183 ? -13.003 -1.062 26.428 1.00 76.69 183 ARG A N 1
ATOM 1488 C CA . ARG A 1 183 ? -12.694 -1.898 27.593 1.00 76.69 183 ARG A CA 1
ATOM 1489 C C . ARG A 1 183 ? -13.578 -3.135 27.543 1.00 76.69 183 ARG A C 1
ATOM 1491 O O . ARG A 1 183 ? -14.786 -3.023 27.356 1.00 76.69 183 ARG A O 1
ATOM 1498 N N . VAL A 1 184 ? -12.970 -4.304 27.700 1.00 76.00 184 VAL A N 1
ATOM 1499 C CA . VAL A 1 184 ? -13.657 -5.599 27.708 1.00 76.00 184 VAL A CA 1
ATOM 1500 C C . VAL A 1 184 ? -13.516 -6.181 29.105 1.00 76.00 184 VAL A C 1
ATOM 1502 O O . VAL A 1 184 ? -12.398 -6.306 29.602 1.00 76.00 184 VAL A O 1
ATOM 1505 N N . PHE A 1 185 ? -14.626 -6.527 29.749 1.00 68.25 185 PHE A N 1
ATOM 1506 C CA . PHE A 1 185 ? -14.612 -7.052 31.114 1.00 68.25 185 PHE A CA 1
ATOM 1507 C C . PHE A 1 185 ? -14.892 -8.548 31.088 1.00 68.25 185 PHE A C 1
ATOM 1509 O O . PHE A 1 185 ? -15.935 -8.933 30.591 1.00 68.25 185 PHE A O 1
ATOM 1516 N N . GLY A 1 186 ? -13.987 -9.378 31.623 1.00 59.16 186 GLY A N 1
ATOM 1517 C CA . GLY A 1 186 ? -14.259 -10.760 32.058 1.00 59.16 186 GLY A CA 1
ATOM 1518 C C . GLY A 1 186 ? -14.561 -11.833 30.999 1.00 59.16 186 GLY A C 1
ATOM 1519 O O . GLY A 1 186 ? -14.927 -12.940 31.380 1.00 59.16 186 GLY A O 1
ATOM 1520 N N . TRP A 1 187 ? -14.443 -11.555 29.697 1.00 53.75 187 TRP A N 1
ATOM 1521 C CA . TRP A 1 187 ? -14.816 -12.516 28.647 1.00 53.75 187 TRP A CA 1
ATOM 1522 C C . TRP A 1 187 ? -13.572 -12.995 27.893 1.00 53.75 187 TRP A C 1
ATOM 1524 O O . TRP A 1 187 ? -13.039 -12.300 27.030 1.00 53.75 187 TRP A O 1
ATOM 1534 N N . PHE A 1 188 ? -13.108 -14.198 28.237 1.00 42.78 188 PHE A N 1
ATOM 1535 C CA . PHE A 1 188 ? -12.042 -14.910 27.534 1.00 42.78 188 PHE A CA 1
ATOM 1536 C C . PHE A 1 188 ? -12.663 -15.802 26.454 1.00 42.78 188 PHE A C 1
ATOM 1538 O O . PHE A 1 188 ? -13.312 -16.795 26.767 1.00 42.78 188 PHE A O 1
ATOM 1545 N N . SER A 1 189 ? -12.472 -15.465 25.179 1.00 39.75 189 SER A N 1
ATOM 1546 C CA . SER A 1 189 ? -12.798 -16.366 24.069 1.00 39.75 189 SER A CA 1
ATOM 1547 C C . SER A 1 189 ? -11.738 -16.273 22.978 1.00 39.75 189 SER A C 1
ATOM 1549 O O . SER A 1 189 ? -11.396 -15.195 22.499 1.00 39.75 189 SER A O 1
ATOM 1551 N N . THR A 1 190 ? -11.248 -17.432 22.553 1.00 41.12 190 THR A N 1
ATOM 1552 C CA . THR A 1 190 ? -10.299 -17.640 21.459 1.00 41.12 190 THR A CA 1
ATOM 1553 C C . THR A 1 190 ? -10.989 -17.427 20.103 1.00 41.12 190 THR A C 1
ATOM 1555 O O . THR A 1 190 ? -11.732 -18.295 19.661 1.00 41.12 190 THR A O 1
ATOM 1558 N N . CYS A 1 191 ? -10.800 -16.281 19.426 1.00 43.09 191 CYS A N 1
ATOM 1559 C CA . CYS A 1 191 ? -11.287 -16.073 18.044 1.00 43.09 191 CYS A CA 1
ATOM 1560 C C . CYS A 1 191 ? -10.656 -14.855 17.304 1.00 43.09 191 CYS A C 1
ATOM 1562 O O . CYS A 1 191 ? -10.048 -14.002 17.950 1.00 43.09 191 CYS A O 1
ATOM 1564 N N . PRO A 1 192 ? -10.783 -14.758 15.954 1.00 41.00 192 PRO A N 1
ATOM 1565 C CA . PRO A 1 192 ? -9.776 -14.165 15.054 1.00 41.00 192 PRO A CA 1
ATOM 1566 C C . PRO A 1 192 ? -10.115 -12.779 14.445 1.00 41.00 192 PRO A C 1
ATOM 1568 O O . PRO A 1 192 ? -9.705 -12.497 13.318 1.00 41.00 192 PRO A O 1
ATOM 1571 N N . PHE A 1 193 ? -10.866 -11.901 15.121 1.00 45.50 193 PHE A N 1
ATOM 1572 C CA . PHE A 1 193 ? -11.320 -10.629 14.523 1.00 45.50 193 PHE A CA 1
ATOM 1573 C C . PHE A 1 193 ? -10.611 -9.383 15.085 1.00 45.50 193 PHE A C 1
ATOM 1575 O O . PHE A 1 193 ? -10.546 -9.178 16.293 1.00 45.50 193 PHE A O 1
ATOM 1582 N N . SER A 1 194 ? -10.110 -8.520 14.188 1.00 45.69 194 SER A N 1
ATOM 1583 C CA . SER A 1 194 ? -9.483 -7.228 14.518 1.00 45.69 194 SER A CA 1
ATOM 1584 C C . SER A 1 194 ? -10.457 -6.066 14.284 1.00 45.69 194 SER A C 1
ATOM 1586 O O . SER A 1 194 ? -10.910 -5.838 13.164 1.00 45.69 194 SER A O 1
ATOM 1588 N N . ILE A 1 195 ? -10.760 -5.314 15.348 1.00 53.91 195 ILE A N 1
ATOM 1589 C CA . ILE A 1 195 ? -11.743 -4.209 15.376 1.00 53.91 195 ILE A CA 1
ATOM 1590 C C . ILE A 1 195 ? -11.178 -2.905 14.772 1.00 53.91 195 ILE A C 1
ATOM 1592 O O . ILE A 1 195 ? -11.922 -1.967 14.499 1.00 53.91 195 ILE A O 1
ATOM 1596 N N . MET A 1 196 ? -9.867 -2.829 14.515 1.00 48.19 196 MET A N 1
ATOM 1597 C CA . MET A 1 196 ? -9.134 -1.577 14.244 1.00 48.19 196 MET A CA 1
ATOM 1598 C C . MET A 1 196 ? -9.554 -0.803 12.977 1.00 48.19 196 MET A C 1
ATOM 1600 O O . MET A 1 196 ? -9.038 0.279 12.726 1.00 48.19 196 MET A O 1
ATOM 1604 N N . SER A 1 197 ? -10.471 -1.331 12.165 1.00 44.31 197 SER A N 1
ATOM 1605 C CA . SER A 1 197 ? -10.914 -0.711 10.905 1.00 44.31 197 SER A CA 1
ATOM 1606 C C . SER A 1 197 ? -12.436 -0.612 10.753 1.00 44.31 197 SER A C 1
ATOM 1608 O O . SER A 1 197 ? -12.933 -0.338 9.659 1.00 44.31 197 SER A O 1
ATOM 1610 N N . MET A 1 198 ? -13.195 -0.811 11.835 1.00 55.00 198 MET A N 1
ATOM 1611 C CA . MET A 1 198 ? -14.656 -0.748 11.787 1.00 55.00 198 MET A CA 1
ATOM 1612 C C . MET A 1 198 ? -15.200 0.651 12.120 1.00 55.00 198 MET A C 1
ATOM 1614 O O . MET A 1 198 ? -14.734 1.277 13.073 1.00 55.00 198 MET A O 1
ATOM 1618 N N . PRO A 1 199 ? -16.218 1.146 11.386 1.00 58.94 199 PRO A N 1
ATOM 1619 C CA . PRO A 1 199 ? -16.934 2.360 11.766 1.00 58.94 199 PRO A CA 1
ATOM 1620 C C . PRO A 1 199 ? -17.596 2.194 13.136 1.00 58.94 199 PRO A C 1
ATOM 1622 O O . PRO A 1 199 ? -18.187 1.149 13.408 1.00 58.94 199 PRO A O 1
ATOM 1625 N N . ILE A 1 200 ? -17.572 3.237 13.970 1.00 61.22 200 ILE A N 1
ATOM 1626 C CA . ILE A 1 200 ? -18.105 3.178 15.343 1.00 61.22 200 ILE A CA 1
ATOM 1627 C C . ILE A 1 200 ? -19.588 2.781 15.363 1.00 61.22 200 ILE A C 1
ATOM 1629 O O . ILE A 1 200 ? -19.977 1.948 16.169 1.00 61.22 200 ILE A O 1
ATOM 1633 N N . ASN A 1 201 ? -20.412 3.259 14.425 1.00 59.19 201 ASN A N 1
ATOM 1634 C CA . ASN A 1 201 ? -21.817 2.829 14.332 1.00 59.19 201 ASN A CA 1
ATOM 1635 C C . ASN A 1 201 ? -21.958 1.329 14.026 1.00 59.19 201 ASN A C 1
ATOM 1637 O O . ASN A 1 201 ? -22.893 0.674 14.480 1.00 59.19 201 ASN A O 1
ATOM 1641 N N . THR A 1 202 ? -21.020 0.762 13.267 1.00 64.25 202 THR A N 1
ATOM 1642 C CA . THR A 1 202 ? -20.972 -0.682 13.009 1.00 64.25 202 THR A CA 1
ATOM 1643 C C . THR A 1 202 ? -20.485 -1.446 14.238 1.00 64.25 202 THR A C 1
ATOM 1645 O O . THR A 1 202 ? -20.955 -2.548 14.488 1.00 64.25 202 THR A O 1
ATOM 1648 N N . ILE A 1 203 ? -19.579 -0.857 15.019 1.00 65.94 203 ILE A N 1
A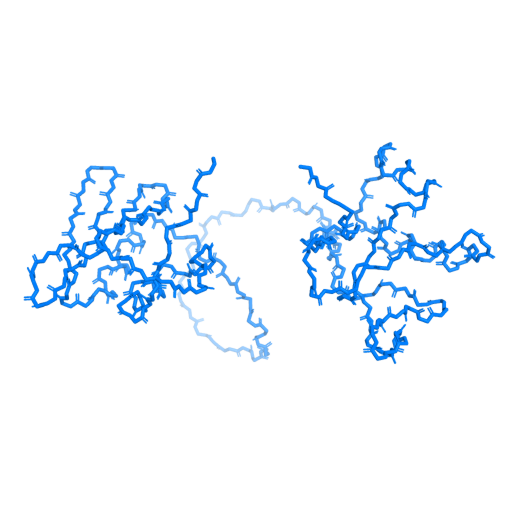TOM 1649 C CA . ILE A 1 203 ? -19.142 -1.386 16.313 1.00 65.94 203 ILE A CA 1
ATOM 1650 C C . ILE A 1 203 ? -20.334 -1.408 17.285 1.00 65.94 203 ILE A C 1
ATOM 1652 O O . ILE A 1 203 ? -20.678 -2.475 17.774 1.00 65.94 203 ILE A O 1
ATOM 1656 N N . LEU A 1 204 ? -21.043 -0.292 17.476 1.00 64.88 204 LEU A N 1
ATOM 1657 C CA . LEU A 1 204 ? -22.204 -0.187 18.374 1.00 64.88 204 LEU A CA 1
ATOM 1658 C C . LEU A 1 204 ? -23.321 -1.190 18.043 1.00 64.88 204 LEU A C 1
ATOM 1660 O O . LEU A 1 204 ? -23.925 -1.758 18.944 1.00 64.88 204 LEU A O 1
ATOM 1664 N N . THR A 1 205 ? -23.563 -1.452 16.757 1.00 66.50 205 THR A N 1
ATOM 1665 C CA . THR A 1 205 ? -24.633 -2.364 16.315 1.00 66.50 205 THR A CA 1
ATOM 1666 C C . THR A 1 205 ? -24.222 -3.832 16.248 1.00 66.50 205 THR A C 1
ATOM 1668 O O . THR A 1 205 ? -25.077 -4.703 16.374 1.00 66.50 205 THR A O 1
ATOM 1671 N N . LYS A 1 206 ? -22.935 -4.139 16.030 1.00 63.78 206 LYS A N 1
ATOM 1672 C CA . LYS A 1 206 ? -22.469 -5.523 15.837 1.00 63.78 206 LYS A CA 1
ATOM 1673 C C . LYS A 1 206 ? -21.652 -6.079 17.000 1.00 63.78 206 LYS A C 1
ATOM 1675 O O . LYS A 1 206 ? -21.466 -7.293 17.040 1.00 63.78 206 LYS A O 1
ATOM 1680 N N . LEU A 1 207 ? -21.207 -5.253 17.950 1.00 64.12 207 LEU A N 1
ATOM 1681 C CA . LEU A 1 207 ? -20.408 -5.685 19.106 1.00 64.12 207 LEU A CA 1
ATOM 1682 C C . LEU A 1 207 ? -21.070 -6.804 19.913 1.00 64.12 207 LEU A C 1
ATOM 1684 O O . LEU A 1 207 ? -20.382 -7.713 20.362 1.00 64.12 207 LEU A O 1
ATOM 1688 N N . GLU A 1 208 ? -22.395 -6.775 20.059 1.00 57.72 208 GLU A N 1
ATOM 1689 C CA . GLU A 1 208 ? -23.153 -7.812 20.774 1.00 57.72 208 GLU A CA 1
ATOM 1690 C C . GLU A 1 208 ? -22.991 -9.204 20.151 1.00 57.72 208 GLU A C 1
ATOM 1692 O O . GLU A 1 208 ? -23.002 -10.209 20.860 1.00 57.72 208 GLU A O 1
ATOM 1697 N N . THR A 1 209 ? -22.787 -9.246 18.833 1.00 61.50 209 THR A N 1
ATOM 1698 C CA . THR A 1 209 ? -22.598 -10.472 18.044 1.00 61.50 209 THR A CA 1
ATOM 1699 C C . THR A 1 209 ? -21.127 -10.855 17.858 1.00 61.50 209 THR A C 1
ATOM 1701 O O . THR A 1 209 ? -20.833 -11.887 17.258 1.00 61.50 209 THR A O 1
ATOM 1704 N N . MET A 1 210 ? -20.188 -10.033 18.339 1.00 58.16 210 MET A N 1
ATOM 1705 C CA . MET A 1 210 ? -18.755 -10.223 18.118 1.00 58.16 210 MET A CA 1
ATOM 1706 C C . MET A 1 210 ? -18.056 -10.857 19.324 1.00 58.16 210 MET A C 1
ATOM 1708 O O . MET A 1 210 ? -18.240 -10.443 20.466 1.00 58.16 210 MET A O 1
ATOM 1712 N N . ASN A 1 211 ? -17.163 -11.809 19.043 1.00 50.16 211 ASN A N 1
ATOM 1713 C CA . ASN A 1 211 ? -16.198 -12.335 20.009 1.00 50.16 211 ASN A CA 1
ATOM 1714 C C . ASN A 1 211 ? -14.890 -11.543 19.876 1.00 50.16 211 ASN A C 1
ATOM 1716 O O . ASN A 1 211 ? -14.248 -11.591 18.825 1.00 50.16 211 ASN A O 1
ATOM 1720 N N . LEU A 1 212 ? -14.518 -10.785 20.911 1.00 46.53 212 LEU A N 1
ATOM 1721 C CA . LEU A 1 212 ? -13.368 -9.873 20.885 1.00 46.53 212 LEU A CA 1
ATOM 1722 C C . LEU A 1 212 ? -12.170 -10.462 21.635 1.00 46.53 212 LEU A C 1
ATOM 1724 O O . LEU A 1 212 ? -12.340 -11.078 22.683 1.00 46.53 212 LEU A O 1
ATOM 1728 N N . CYS A 1 213 ? -10.963 -10.235 21.112 1.00 48.69 213 CYS A N 1
ATOM 1729 C CA . CYS A 1 213 ? -9.701 -10.647 21.729 1.00 48.69 213 CYS A CA 1
ATOM 1730 C C . CYS A 1 213 ? -8.984 -9.443 22.357 1.00 48.69 213 CYS A C 1
ATOM 1732 O O . CYS A 1 213 ? -9.006 -8.340 21.802 1.00 48.69 213 CYS A O 1
ATOM 1734 N N . VAL A 1 214 ? -8.299 -9.663 23.480 1.00 45.53 214 VAL A N 1
ATOM 1735 C CA . VAL A 1 214 ? -7.331 -8.704 24.019 1.00 45.53 214 VAL A CA 1
ATOM 1736 C C . VAL A 1 214 ? -6.063 -8.829 23.176 1.00 45.53 214 VAL A C 1
ATOM 1738 O O . VAL A 1 214 ? -5.348 -9.825 23.255 1.00 45.53 214 VAL A O 1
ATOM 1741 N N . GLY A 1 215 ? -5.804 -7.846 22.315 1.00 38.72 215 GLY A N 1
ATOM 1742 C CA . GLY A 1 215 ? -4.521 -7.764 21.625 1.00 38.72 215 GLY A CA 1
ATOM 1743 C C . GLY A 1 215 ? -3.397 -7.635 22.653 1.00 38.72 215 GLY A C 1
ATOM 1744 O O . GLY A 1 215 ? -3.506 -6.829 23.574 1.00 38.72 215 GLY A O 1
ATOM 1745 N N . ILE A 1 216 ? -2.335 -8.430 22.504 1.00 34.12 216 ILE A N 1
ATOM 1746 C CA . ILE A 1 216 ? -1.103 -8.275 23.283 1.00 34.12 216 ILE A CA 1
ATOM 1747 C C . ILE A 1 216 ? -0.576 -6.863 23.011 1.00 34.12 216 ILE A C 1
ATOM 1749 O O . ILE A 1 216 ? -0.169 -6.552 21.890 1.00 34.12 216 ILE A O 1
ATOM 1753 N N . SER A 1 217 ? -0.638 -6.001 24.022 1.00 36.56 217 SER A N 1
ATOM 1754 C CA . SER A 1 217 ? 0.023 -4.702 24.015 1.00 36.56 217 SER A CA 1
ATOM 1755 C C . SER A 1 217 ? 1.513 -4.913 24.279 1.00 36.56 217 SER A C 1
ATOM 1757 O O . SER A 1 217 ? 1.868 -5.370 25.366 1.00 36.56 217 SER A O 1
ATOM 1759 N N . ASN A 1 218 ? 2.354 -4.579 23.299 1.00 30.27 218 ASN A N 1
ATOM 1760 C CA . ASN A 1 218 ? 3.737 -4.165 23.551 1.00 30.27 218 ASN A CA 1
ATOM 1761 C C . ASN A 1 218 ? 3.776 -2.643 23.655 1.00 30.27 218 ASN A C 1
ATOM 1763 O O . ASN A 1 218 ? 3.118 -2.001 22.802 1.00 30.27 218 ASN A O 1
#

InterPro domains:
  IPR006612 THAP-type zinc finger [PF05485] (6-90)
  IPR006612 THAP-type zinc finger [PS50950] (1-90)
  IPR006612 THAP-type zinc finger [SM00980] (4-96)

Foldseek 3Di:
DQALAALFPPGPGGPVPPPWDKAFQDDPVCVVLNVQQVVQSCVVDDDDPVVVVCVVVSSHIHIPQQFDPVQWDDDPVDIYGDPSTHRHPPHDDPPPPPPDPPPPDDDDDDDDDDDDDDDPDPDPPPPDPDQPVNVVVVVVVLADPQWDWDDDPFKIWIFGADPVPRHTQWIWIQGNVRDTDIDGPDDDDDDDDDPVPDDVSCCNNCVVVDDDDDPDDD

Mean predicted aligned error: 20.52 Å

Sequence (218 aa):
MPGENCAIVGCGICRNQNKYGLFKIPPLTKPEWRQNFLAQILKGRIVDEKFSKKIESSKVWVCEKHYEPDALYHYATRKVPKEDAIPTLNLPGMSNKTYVPRPINSIVKREQNHQPANIPSTSIKTFSIYTYRQFLQNASMSINNNWQYSLLDQSSTFRLFDSRFQVPKFDLVVDCHLKVTLRVFGWFSTCPFSIMSMPINTILTKLETMNLCVGISN

Secondary structure (DSSP, 8-state):
---SBB-STT---BTTSTTS-EEEPPPTT-HHHHHHHHHHHHTT----HHHHHHHHTT--EEEGGGS-GGGEEE-SS-EEEPTT----TTPPP-------PPP----------------------------HHHHHHHHHHH--TTEEEEEETTEEEEEEEPTTT--EEEEEEEETT--EEEEE-S---------TT--HHHHHHHGGG---------

Organism: NCBI:txid252671